Protein AF-A0A1F9HTV5-F1 (afdb_monomer)

Foldseek 3Di:
DPPVVVVVVVVVVVVVVVVVVVVVVVVVVVVVVVVVVVVVVVVVVVVVVVPPDPPPPPPDDPDELVRLLVVLVVCVVVVVNVSSLVSLVVSCVRPVLPLSSLCSQLVSCVVVVVLVSNLVSLVSSCVSDDVQALVNLVSLQSNLVSCLVVVHPLVSSLVSLVSSCNRHVLQNLSSLLSNLSSCVSVVVLVSSVVSLVVSCVNDDPQLVSNLSSLVSVLVSCVVVVVPVSNVVSVVVNVVSVD

Solvent-accessible surface area (backbone atoms only — not comparable to full-atom values): 12589 Å² total; per-residue (Å²): 126,70,76,61,58,56,56,53,48,56,52,49,54,52,51,54,53,53,50,53,52,53,52,49,52,53,50,53,52,53,51,52,52,51,51,52,51,49,53,51,50,53,52,51,50,53,60,65,60,71,65,68,72,83,71,76,75,76,77,66,78,86,67,50,35,70,51,25,36,52,50,14,53,52,26,49,74,70,64,40,52,72,59,14,52,51,26,22,51,50,12,39,75,71,32,81,58,46,34,67,29,28,41,51,50,13,52,51,26,45,76,70,68,37,46,70,57,15,46,53,24,22,50,52,22,56,71,53,47,70,93,76,44,43,84,48,21,59,46,32,37,53,42,19,47,45,21,57,77,66,73,38,62,55,74,56,20,47,56,28,18,55,47,14,35,72,39,26,68,92,57,27,24,63,30,25,34,53,42,15,53,50,25,48,76,70,69,39,52,68,60,11,49,54,27,32,54,52,10,58,72,61,41,65,99,43,58,66,60,52,46,55,44,42,52,54,51,35,55,50,24,58,75,71,62,40,64,66,63,31,49,55,39,52,54,50,50,58,59,60,74,109

Radius of gyration: 44.02 Å; Cα contacts (8 Å, |Δi|>4): 246; chains: 1; bounding box: 120×44×114 Å

pLDDT: mean 88.42, std 14.44, range [53.31, 98.75]

Secondary structure (DSSP, 8-state):
-HHHHHHHHHHHHHHHHHHHHHHHHHHHHHHHHHHHHHHHHHHHHHHHHTTS------------HHHHHHHHHHHHHHT-HHHHHHHHHHHHHH-TT-HHHHHHHHHHHHHTT-HHHHHHHHHHHHHTS-TT-GGGHHHHHHHHHHHHHTT--HHHHHHHHHHHHHH-GGGHHHHHHHHHHHHHHTT-HHHHHHHHHHHHHHS-S-HHHHHHHHHHHHHHHHHHT-HHHHHHHHHHHHHHT-

Nearest PDB structures (foldseek):
  6q6h-assembly1_J  TM=9.321E-01  e=9.243E-06  Homo sapiens
  2ho1-assembly1_A  TM=8.124E-01  e=2.058E-06  Pseudomonas aeruginosa PAO1
  8rot-assembly1_B  TM=7.539E-01  e=2.177E-03  Myxococcus xanthus
  8rw5-assembly1_B  TM=7.380E-01  e=2.612E-03  Myxococcus xanthus
  6w5q-assembly8_H  TM=8.725E-01  e=1.643E-01  Pseudomonas aeruginosa

Structure (mmCIF, N/CA/C/O backbone):
data_AF-A0A1F9HTV5-F1
#
_entry.id   AF-A0A1F9HTV5-F1
#
loop_
_atom_site.group_PDB
_atom_site.id
_atom_site.type_symbol
_atom_site.label_atom_id
_atom_site.label_alt_id
_atom_site.label_comp_id
_atom_site.label_asym_id
_atom_site.label_entity_id
_atom_site.label_seq_id
_atom_site.pdbx_PDB_ins_code
_atom_site.Cartn_x
_atom_site.Cartn_y
_atom_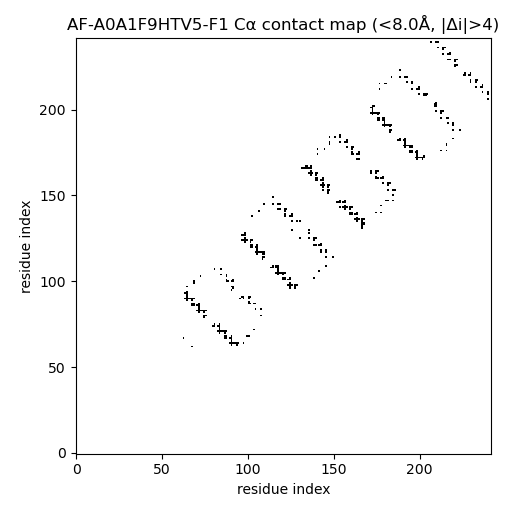site.Cartn_z
_atom_site.occupancy
_atom_site.B_iso_or_equiv
_atom_site.auth_seq_id
_atom_site.auth_comp_id
_atom_site.auth_asym_id
_atom_site.auth_atom_id
_atom_site.pdbx_PDB_model_num
ATOM 1 N N . MET A 1 1 ? -102.586 25.085 85.718 1.00 57.81 1 MET A N 1
ATOM 2 C CA . MET A 1 1 ? -101.122 24.919 85.544 1.00 57.81 1 MET A CA 1
ATOM 3 C C . MET A 1 1 ? -100.711 24.017 84.364 1.00 57.81 1 MET A C 1
ATOM 5 O O . MET A 1 1 ? -99.582 24.146 83.915 1.00 57.81 1 MET A O 1
ATOM 9 N N . ALA A 1 2 ? -101.599 23.206 83.766 1.00 58.12 2 ALA A N 1
ATOM 10 C CA . ALA A 1 2 ? -101.237 22.241 82.709 1.00 58.12 2 ALA A CA 1
ATOM 11 C C . ALA A 1 2 ? -100.793 22.831 81.341 1.00 58.12 2 ALA A C 1
ATOM 13 O O . ALA A 1 2 ? -99.889 22.301 80.705 1.00 58.12 2 ALA A O 1
ATOM 14 N N . ARG A 1 3 ? -101.348 23.969 80.885 1.00 56.50 3 ARG A N 1
ATOM 15 C CA . ARG A 1 3 ? -101.039 24.534 79.544 1.00 56.50 3 ARG A CA 1
ATOM 16 C C . ARG A 1 3 ? -99.612 25.083 79.366 1.00 56.50 3 ARG A C 1
ATOM 18 O O . ARG A 1 3 ? -99.154 25.197 78.231 1.00 56.50 3 ARG A O 1
ATOM 25 N N . LYS A 1 4 ? -98.912 25.459 80.447 1.00 58.59 4 LYS A N 1
ATOM 26 C CA . LYS A 1 4 ? -97.521 25.958 80.363 1.00 58.59 4 LYS A CA 1
ATOM 27 C C . LYS A 1 4 ? -96.510 24.814 80.203 1.00 58.59 4 LYS A C 1
ATOM 29 O O . LYS A 1 4 ? -95.568 24.974 79.438 1.00 58.59 4 LYS A O 1
ATOM 34 N N . SER A 1 5 ? -96.763 23.670 80.843 1.00 59.00 5 SER A N 1
ATOM 35 C CA . SER A 1 5 ? -95.915 22.468 80.775 1.00 59.00 5 SER A CA 1
ATOM 36 C C . SER A 1 5 ? -95.923 21.834 79.375 1.00 59.00 5 SER A C 1
ATOM 38 O O . SER A 1 5 ? -94.865 21.542 78.825 1.00 59.00 5 SER A O 1
ATOM 40 N N . GLN A 1 6 ? -97.085 21.775 78.720 1.00 60.88 6 GLN A N 1
ATOM 41 C CA . GLN A 1 6 ? -97.193 21.208 77.371 1.00 60.88 6 GLN A CA 1
ATOM 42 C C . GLN A 1 6 ? -96.503 22.075 76.294 1.00 60.88 6 GLN A C 1
ATOM 44 O O . GLN A 1 6 ? -95.929 21.559 75.340 1.00 60.88 6 GLN A O 1
ATOM 49 N N . LYS A 1 7 ? -96.490 23.411 76.452 1.00 62.31 7 LYS A N 1
ATOM 50 C CA . LYS A 1 7 ? -95.768 24.318 75.535 1.00 62.31 7 LYS A CA 1
ATOM 51 C C . LYS A 1 7 ? -94.247 24.258 75.701 1.00 62.31 7 LYS A C 1
ATOM 53 O O . LYS A 1 7 ? -93.541 24.413 74.705 1.00 62.31 7 LYS A O 1
ATOM 58 N N . SER A 1 8 ? -93.734 24.064 76.919 1.00 61.97 8 SER A N 1
ATOM 59 C CA . SER A 1 8 ? -92.288 23.896 77.137 1.00 61.97 8 SER A CA 1
ATOM 60 C C . SER A 1 8 ? -91.775 22.579 76.560 1.00 61.97 8 SER A C 1
ATOM 62 O O . SER A 1 8 ? -90.689 22.548 75.991 1.00 61.97 8 SER A O 1
ATOM 64 N N . GLU A 1 9 ? -92.583 21.525 76.633 1.00 64.75 9 GLU A N 1
ATOM 65 C CA . GLU A 1 9 ? -92.229 20.189 76.152 1.00 64.75 9 GLU A CA 1
ATOM 66 C C . GLU A 1 9 ? -92.192 20.122 74.617 1.00 64.75 9 GLU A C 1
ATOM 68 O O . GLU A 1 9 ? -91.203 19.680 74.038 1.00 64.75 9 GLU A O 1
ATOM 73 N N . VAL A 1 10 ? -93.183 20.714 73.937 1.00 64.56 10 VAL A N 1
ATOM 74 C CA . VAL A 1 10 ? -93.183 20.841 72.465 1.00 64.56 10 VAL A CA 1
ATOM 75 C C . VAL A 1 10 ? -92.004 21.690 71.965 1.00 64.56 10 VAL A C 1
ATOM 77 O O . VAL A 1 10 ? -91.416 21.401 70.922 1.00 64.56 10 VAL A O 1
ATOM 80 N N . ARG A 1 11 ? -91.616 22.737 72.708 1.00 62.28 11 ARG A N 1
ATOM 81 C CA . ARG A 1 11 ? -90.457 23.577 72.360 1.00 62.28 11 ARG A CA 1
ATOM 82 C C . ARG A 1 11 ? -89.132 22.836 72.566 1.00 62.28 11 ARG A C 1
ATOM 84 O O . ARG A 1 11 ? -88.225 22.998 71.756 1.00 62.28 11 ARG A O 1
ATOM 91 N N . SER A 1 12 ? -89.046 22.000 73.600 1.00 65.38 12 SER A N 1
ATOM 92 C CA . SER A 1 12 ? -87.894 21.134 73.859 1.00 65.38 12 SER A CA 1
ATOM 93 C C . SER A 1 12 ? -87.726 20.075 72.763 1.00 65.38 12 SER A C 1
ATOM 95 O O . SER A 1 12 ? -86.643 19.971 72.191 1.00 65.38 12 SER A O 1
ATOM 97 N N . GLN A 1 13 ? -88.804 19.391 72.367 1.00 66.38 13 GLN A N 1
ATOM 98 C CA . GLN A 1 13 ? -88.770 18.399 71.285 1.00 66.38 13 GLN A CA 1
ATOM 99 C C . GLN A 1 13 ? -88.406 19.016 69.926 1.00 66.38 13 GLN A C 1
ATOM 101 O O . GLN A 1 13 ? -87.654 18.426 69.151 1.00 66.38 13 GLN A O 1
ATOM 106 N N . LYS A 1 14 ? -88.882 20.237 69.634 1.00 67.38 14 LYS A N 1
ATOM 107 C CA . LYS A 1 14 ? -88.518 20.952 68.400 1.00 67.38 14 LYS A CA 1
ATOM 108 C C . LYS A 1 14 ? -87.037 21.349 68.374 1.00 67.38 14 LYS A C 1
ATOM 110 O O . LYS A 1 14 ? -86.405 21.208 67.330 1.00 67.38 14 LYS A O 1
ATOM 115 N N . ASN A 1 15 ? -86.483 21.788 69.506 1.00 64.69 15 ASN A N 1
ATOM 116 C CA . ASN A 1 15 ? -85.055 22.097 69.625 1.00 64.69 15 ASN A CA 1
ATOM 117 C C . ASN A 1 15 ? -84.190 20.832 69.487 1.00 64.69 15 ASN A C 1
ATOM 119 O O . ASN A 1 15 ? -83.223 20.851 68.731 1.00 64.69 15 ASN A O 1
ATOM 123 N N . GLN A 1 16 ? -84.588 19.717 70.110 1.00 67.69 16 GLN A N 1
ATOM 124 C CA . GLN A 1 16 ? -83.904 18.423 69.961 1.00 67.69 16 GLN A CA 1
ATOM 125 C C . GLN A 1 16 ? -83.918 17.924 68.506 1.00 67.69 16 GLN A C 1
ATOM 127 O O . GLN A 1 16 ? -82.905 17.446 68.000 1.00 67.69 16 GLN A O 1
ATOM 132 N N . GLY A 1 17 ? -85.037 18.090 67.790 1.00 70.12 17 GLY A N 1
ATOM 133 C CA . GLY A 1 17 ? -85.127 17.746 66.368 1.00 70.12 17 GLY A CA 1
ATOM 134 C C . GLY A 1 17 ? -84.256 18.628 65.462 1.00 70.12 17 GLY A C 1
ATOM 135 O O . GLY A 1 17 ? -83.701 18.146 64.474 1.00 70.12 17 GLY A O 1
ATOM 136 N N . GLN A 1 18 ? -84.100 19.914 65.795 1.00 68.06 18 GLN A N 1
ATOM 137 C CA . GLN A 1 18 ? -83.214 20.829 65.065 1.00 68.06 18 GLN A CA 1
ATOM 138 C C . GLN A 1 18 ? -81.731 20.523 65.317 1.00 68.06 18 GLN A C 1
ATOM 140 O O . GLN A 1 18 ? -80.943 20.549 64.371 1.00 68.06 18 GLN A O 1
ATOM 145 N N . GLU A 1 19 ? -81.358 20.169 66.548 1.00 70.12 19 GLU A N 1
ATOM 146 C CA . GLU A 1 19 ? -80.000 19.728 66.886 1.00 70.12 19 GLU A CA 1
ATOM 147 C C . GLU A 1 19 ? -79.635 18.414 66.192 1.00 70.12 19 GLU A C 1
ATOM 149 O O . GLU A 1 19 ? -78.576 18.334 65.572 1.00 70.12 19 GLU A O 1
ATOM 154 N N . ALA A 1 20 ? -80.530 17.420 66.195 1.00 66.56 20 ALA A N 1
ATOM 155 C CA . ALA A 1 20 ? -80.306 16.151 65.500 1.00 66.56 20 ALA A CA 1
ATOM 156 C C . ALA A 1 20 ? -80.110 16.347 63.985 1.00 66.56 20 ALA A C 1
ATOM 158 O O . ALA A 1 20 ? -79.209 15.761 63.384 1.00 66.56 20 ALA A O 1
ATOM 159 N N . ARG A 1 21 ? -80.902 17.233 63.363 1.00 68.12 21 ARG A N 1
ATOM 160 C CA . ARG A 1 21 ? -80.769 17.560 61.935 1.00 68.12 21 ARG A CA 1
ATOM 161 C C . ARG A 1 21 ? -79.460 18.294 61.625 1.00 68.12 21 ARG A C 1
ATOM 163 O O . ARG A 1 21 ? -78.852 18.032 60.592 1.00 68.12 21 ARG A O 1
ATOM 170 N N . SER A 1 22 ? -79.015 19.176 62.521 1.00 64.12 22 SER A N 1
ATOM 171 C CA . SER A 1 22 ? -77.725 19.872 62.416 1.00 64.12 22 SER A CA 1
ATOM 172 C C . SER A 1 22 ? -76.538 18.906 62.544 1.00 64.12 22 SER A C 1
ATOM 174 O O . SER A 1 22 ? -75.586 18.971 61.766 1.00 64.12 22 SER A O 1
ATOM 176 N N . GLN A 1 23 ? -76.615 17.944 63.469 1.00 68.62 23 GLN A N 1
ATOM 177 C CA . GLN A 1 23 ? -75.593 16.908 63.644 1.00 68.62 23 GLN A CA 1
ATOM 178 C C . GLN A 1 23 ? -75.482 15.980 62.426 1.00 68.62 23 GLN A C 1
ATOM 180 O O . GLN A 1 23 ? -74.370 15.628 62.030 1.00 68.62 23 GLN A O 1
ATOM 185 N N . GLU A 1 24 ? -76.607 15.628 61.803 1.00 68.06 24 GLU A N 1
ATOM 186 C CA . GLU A 1 24 ? -76.627 14.796 60.596 1.00 68.06 24 GLU A CA 1
ATOM 187 C C . GLU A 1 24 ? -76.046 15.530 59.376 1.00 68.06 24 GLU A C 1
ATOM 189 O O . GLU A 1 24 ? -75.207 14.977 58.667 1.00 68.06 24 GLU A O 1
ATOM 194 N N . LEU A 1 25 ? -76.389 16.810 59.182 1.00 61.44 25 LEU A N 1
ATOM 195 C CA . LEU A 1 25 ? -75.774 17.664 58.154 1.00 61.44 25 LEU A CA 1
ATOM 196 C C . LEU A 1 25 ? -74.252 17.769 58.343 1.00 61.44 25 LEU A C 1
ATOM 198 O O . LEU A 1 25 ? -73.496 17.583 57.390 1.00 61.44 25 LEU A O 1
ATOM 202 N N . ASN A 1 26 ? -73.783 17.982 59.576 1.00 63.47 26 ASN A N 1
ATOM 203 C CA . ASN A 1 26 ? -72.350 18.026 59.880 1.00 63.47 26 ASN A CA 1
ATOM 204 C C . ASN A 1 26 ? -71.649 16.681 59.630 1.00 63.47 26 ASN A C 1
ATOM 206 O O . ASN A 1 26 ? -70.512 16.664 59.153 1.00 63.47 26 ASN A O 1
ATOM 210 N N . ARG A 1 27 ? -72.317 15.548 59.895 1.00 62.62 27 ARG A N 1
ATOM 211 C CA . ARG A 1 27 ? -71.807 14.211 59.546 1.00 62.62 27 ARG A CA 1
ATOM 212 C C . ARG A 1 27 ? -71.688 14.024 58.038 1.00 62.62 27 ARG A C 1
ATOM 214 O O . ARG A 1 27 ? -70.645 13.569 57.577 1.00 62.62 27 ARG A O 1
ATOM 221 N N . GLN A 1 28 ? -72.706 14.410 57.274 1.00 61.38 28 GLN A N 1
ATOM 222 C CA . GLN A 1 28 ? -72.704 14.294 55.814 1.00 61.38 28 GLN A CA 1
ATOM 223 C C . GLN A 1 28 ? -71.620 15.176 55.174 1.00 61.38 28 GLN A C 1
ATOM 225 O O . GLN A 1 28 ? -70.877 14.703 54.312 1.00 61.38 28 GLN A O 1
ATOM 230 N N . HIS A 1 29 ? -71.436 16.407 55.664 1.00 62.88 29 HIS A N 1
ATOM 231 C CA . HIS A 1 29 ? -70.324 17.268 55.250 1.00 62.88 29 HIS A CA 1
ATOM 232 C C . HIS A 1 29 ? -68.955 16.672 55.614 1.00 62.88 29 HIS A C 1
ATOM 234 O O . HIS A 1 29 ? -68.043 16.699 54.791 1.00 62.88 29 HIS A O 1
ATOM 240 N N . ALA A 1 30 ? -68.794 16.083 56.802 1.00 62.84 30 ALA A N 1
ATOM 241 C CA . ALA A 1 30 ? -67.538 15.445 57.203 1.00 62.84 30 ALA A CA 1
ATOM 242 C C . ALA A 1 30 ? -67.186 14.214 56.343 1.00 62.84 30 ALA A C 1
ATOM 244 O O . ALA A 1 30 ? -66.010 13.988 56.049 1.00 62.84 30 ALA A O 1
ATOM 245 N N . VAL A 1 31 ? -68.187 13.437 55.915 1.00 65.69 31 VAL A N 1
ATOM 246 C CA . VAL A 1 31 ? -68.005 12.285 55.013 1.00 65.69 31 VAL A CA 1
ATOM 247 C C . VAL A 1 31 ? -67.611 12.748 53.607 1.00 65.69 31 VAL A C 1
ATOM 249 O O . VAL A 1 31 ? -66.620 12.252 53.070 1.00 65.69 31 VAL A O 1
ATOM 252 N N . GLY A 1 32 ? -68.299 13.752 53.049 1.00 68.44 32 GLY A N 1
ATOM 253 C CA . GLY A 1 32 ? -67.962 14.324 51.738 1.00 68.44 32 GLY A CA 1
ATOM 254 C C . GLY A 1 32 ? -66.550 14.922 51.690 1.00 68.44 32 GLY A C 1
ATOM 255 O O . GLY A 1 32 ? -65.794 14.661 50.755 1.00 68.44 32 GLY A O 1
ATOM 256 N N . SER A 1 33 ? -66.148 15.639 52.744 1.00 68.75 33 SER A N 1
ATOM 257 C CA . SER A 1 33 ? -64.800 16.212 52.875 1.00 68.75 33 SER A CA 1
ATOM 258 C C . SER A 1 33 ? -63.706 15.143 52.957 1.00 68.75 33 SER A C 1
ATOM 260 O O . SER A 1 33 ? -62.648 15.294 52.348 1.00 68.75 33 SER A O 1
ATOM 262 N N . ARG A 1 34 ? -63.951 14.030 53.666 1.00 70.81 34 ARG A N 1
ATOM 263 C CA . ARG A 1 34 ? -63.009 12.897 53.728 1.00 70.81 34 ARG A CA 1
ATOM 264 C C . ARG A 1 34 ? -62.862 12.200 52.382 1.00 70.81 34 ARG A C 1
ATOM 266 O O . ARG A 1 34 ? -61.752 11.820 52.027 1.00 70.81 34 ARG A O 1
ATOM 273 N N . GLN A 1 35 ? -63.954 12.058 51.635 1.00 69.50 35 GLN A N 1
ATOM 274 C CA . GLN A 1 35 ? -63.936 11.415 50.326 1.00 69.50 35 GLN A CA 1
ATOM 275 C C . GLN A 1 35 ? -63.177 12.259 49.294 1.00 69.50 35 GLN A C 1
ATOM 277 O O . GLN A 1 35 ? -62.348 11.715 48.571 1.00 69.50 35 GLN A O 1
ATOM 282 N N . LEU A 1 36 ? -63.358 13.585 49.315 1.00 71.88 36 LEU A N 1
ATOM 283 C CA . LEU A 1 36 ? -62.590 14.527 48.493 1.00 71.88 36 LEU A CA 1
ATOM 284 C C . LEU A 1 36 ? -61.087 14.485 48.808 1.00 71.88 36 LEU A C 1
ATOM 286 O O . LEU A 1 36 ? -60.269 14.412 47.890 1.00 71.88 36 LEU A O 1
ATOM 290 N N . LEU A 1 37 ? -60.718 14.459 50.093 1.00 75.12 37 LEU A N 1
ATOM 291 C CA . LEU A 1 37 ? -59.320 14.337 50.523 1.00 75.12 37 LEU A CA 1
ATOM 292 C C . LEU A 1 37 ? -58.699 12.999 50.103 1.00 75.12 37 LEU A C 1
ATOM 294 O O . LEU A 1 37 ? -57.559 12.984 49.645 1.00 75.12 37 LEU A O 1
ATOM 298 N N . LEU A 1 38 ? -59.448 11.894 50.193 1.00 74.69 38 LEU A N 1
ATOM 299 C CA . LEU A 1 38 ? -58.986 10.584 49.727 1.00 74.69 38 LEU A CA 1
ATOM 300 C C . LEU A 1 38 ? -58.750 10.584 48.214 1.00 74.69 38 LEU A C 1
ATOM 302 O O . LEU A 1 38 ? -57.708 10.128 47.756 1.00 74.69 38 LEU A O 1
ATOM 306 N N . THR A 1 39 ? -59.688 11.136 47.437 1.00 73.69 39 THR A N 1
ATOM 307 C CA . THR A 1 39 ? -59.544 11.213 45.977 1.00 73.69 39 THR A CA 1
ATOM 308 C C . THR A 1 39 ? -58.391 12.119 45.556 1.00 73.69 39 THR A C 1
ATOM 310 O O . THR A 1 39 ? -57.648 11.768 44.643 1.00 73.69 39 THR A O 1
ATOM 313 N N . ALA A 1 40 ? -58.180 13.240 46.255 1.00 76.25 40 ALA A N 1
ATOM 314 C CA . ALA A 1 40 ? -57.046 14.126 46.017 1.00 76.25 40 ALA A CA 1
ATOM 315 C C . ALA A 1 40 ? -55.714 13.441 46.363 1.00 76.25 40 ALA A C 1
ATOM 317 O O . ALA A 1 40 ? -54.750 13.572 45.615 1.00 76.25 40 ALA A O 1
ATOM 318 N N . TYR A 1 41 ? -55.674 12.663 47.449 1.00 76.44 41 TYR A N 1
ATOM 319 C CA . TYR A 1 41 ? -54.503 11.881 47.846 1.00 76.44 41 TYR A CA 1
ATOM 320 C C . TYR A 1 41 ? -54.187 10.753 46.852 1.00 76.44 41 TYR A C 1
ATOM 322 O O . TYR A 1 41 ? -53.028 10.568 46.489 1.00 76.44 41 TYR A O 1
ATOM 330 N N . CYS A 1 42 ? -55.203 10.052 46.336 1.00 70.88 42 CYS A N 1
ATOM 331 C CA . CYS A 1 42 ? -55.033 9.058 45.273 1.00 70.88 42 CYS A CA 1
ATOM 332 C C . CYS A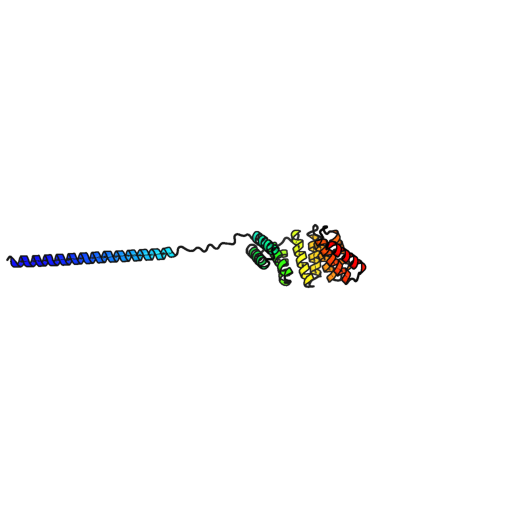 1 42 ? -54.514 9.687 43.970 1.00 70.88 42 CYS A C 1
ATOM 334 O O . CYS A 1 42 ? -53.598 9.140 43.362 1.00 70.88 42 CYS A O 1
ATOM 336 N N . LEU A 1 43 ? -55.037 10.852 43.567 1.00 68.56 43 LEU A N 1
ATOM 337 C CA . LEU A 1 43 ? -54.553 11.579 42.386 1.00 68.56 43 LEU A CA 1
ATOM 338 C C . LEU A 1 43 ? -53.102 12.059 42.564 1.00 68.56 43 LEU A C 1
ATOM 340 O O . LEU A 1 43 ? -52.282 11.887 41.661 1.00 68.56 43 LEU A O 1
ATOM 344 N N . LEU A 1 44 ? -52.753 12.577 43.745 1.00 68.75 44 LEU A N 1
ATOM 345 C CA . LEU A 1 44 ? -51.377 12.935 44.104 1.00 68.75 44 LEU A CA 1
ATOM 346 C C . LEU A 1 44 ? -50.439 11.723 44.053 1.00 68.75 44 LEU A C 1
ATOM 348 O O . LEU A 1 44 ? -49.365 11.817 43.467 1.00 68.75 44 LEU A O 1
ATOM 352 N N . LEU A 1 45 ? -50.848 10.570 44.586 1.00 65.50 45 LEU A N 1
ATOM 353 C CA . LEU A 1 45 ? -50.063 9.335 44.505 1.00 65.50 45 LEU A CA 1
ATOM 354 C C . LEU A 1 45 ? -49.819 8.902 43.053 1.00 65.50 45 LEU A C 1
ATOM 356 O O . LEU A 1 45 ? -48.689 8.555 42.718 1.00 65.50 45 LEU A O 1
ATOM 360 N N . THR A 1 46 ? -50.826 8.993 42.175 1.00 64.31 46 THR A N 1
ATOM 361 C CA . THR A 1 46 ? -50.656 8.652 40.750 1.00 64.31 46 THR A CA 1
ATOM 362 C C . THR A 1 46 ? -49.715 9.605 40.007 1.00 64.31 46 THR A C 1
ATOM 364 O O . THR A 1 46 ? -48.965 9.165 39.135 1.00 64.31 46 THR A O 1
ATOM 367 N N . LEU A 1 47 ? -49.689 10.888 40.394 1.00 61.12 47 LEU A N 1
ATOM 368 C CA . LEU A 1 47 ? -48.742 11.885 39.880 1.00 61.12 47 LEU A CA 1
ATOM 369 C C . LEU A 1 47 ? -47.301 11.592 40.323 1.00 61.12 47 LEU A C 1
ATOM 371 O O . LEU A 1 47 ? -46.376 11.783 39.539 1.00 61.12 47 LEU A O 1
ATOM 375 N N . PHE A 1 48 ? -47.102 11.080 41.541 1.00 59.41 48 PHE A N 1
ATOM 376 C CA . PHE A 1 48 ? -45.774 10.704 42.039 1.00 59.41 48 PHE A CA 1
ATOM 377 C C . PHE A 1 48 ? -45.263 9.368 41.473 1.00 59.41 48 PHE A C 1
ATOM 379 O O . PHE A 1 48 ? -44.057 9.212 41.292 1.00 59.41 48 PHE A O 1
ATOM 386 N N . THR A 1 49 ? -46.144 8.422 41.127 1.00 60.06 49 THR A N 1
ATOM 387 C CA . THR A 1 49 ? -45.745 7.149 40.491 1.00 60.06 49 THR A CA 1
ATOM 388 C C . THR A 1 49 ? -45.537 7.252 38.977 1.00 60.06 49 THR A C 1
ATOM 390 O O . THR A 1 49 ? -44.915 6.369 38.391 1.00 60.06 49 THR A O 1
ATOM 393 N N . GLY A 1 50 ? -46.018 8.322 38.333 1.00 54.91 50 GLY A N 1
ATOM 394 C CA . GLY A 1 50 ? -45.853 8.564 36.892 1.00 54.91 50 GLY A CA 1
ATOM 395 C C . GLY A 1 50 ? -44.427 8.930 36.455 1.00 54.91 50 GLY A C 1
ATOM 396 O O . GLY A 1 50 ? -44.143 8.953 35.262 1.00 54.91 50 GLY A O 1
ATOM 397 N N . CYS A 1 51 ? -43.522 9.177 37.407 1.00 58.19 51 CYS A N 1
ATOM 398 C CA . CYS A 1 51 ? -42.125 9.546 37.158 1.00 58.19 51 CYS A CA 1
ATOM 399 C C . CYS A 1 51 ? -41.131 8.427 37.513 1.00 58.19 51 CYS A C 1
ATOM 401 O O . CYS A 1 51 ? -39.952 8.706 37.739 1.00 58.19 51 CYS A O 1
ATOM 403 N N . ALA A 1 52 ? -41.573 7.164 37.581 1.00 55.03 52 ALA A N 1
ATOM 404 C CA . ALA A 1 52 ? -40.651 6.031 37.616 1.00 55.03 52 ALA A CA 1
ATOM 405 C C . ALA A 1 52 ? -39.847 6.036 36.307 1.00 55.03 52 ALA A C 1
ATOM 407 O O . ALA A 1 52 ? -40.389 5.832 35.222 1.00 55.03 52 ALA A O 1
ATOM 408 N N . GLY A 1 53 ? -38.573 6.407 36.430 1.00 58.53 53 GLY A N 1
ATOM 409 C CA . GLY A 1 53 ? -37.732 6.846 35.333 1.00 58.53 53 GLY A CA 1
ATOM 410 C C . GLY A 1 53 ? -37.713 5.869 34.169 1.00 58.53 53 GLY A C 1
ATOM 411 O O . GLY A 1 53 ? -37.339 4.706 34.316 1.00 58.53 53 GLY A O 1
ATOM 412 N N . HIS A 1 54 ? -38.018 6.391 32.983 1.00 55.88 54 HIS A N 1
ATOM 413 C CA . HIS A 1 54 ? -37.463 5.835 31.762 1.00 55.88 54 HIS A CA 1
ATOM 414 C C . HIS A 1 54 ? -35.953 6.046 31.860 1.00 55.88 54 HIS A C 1
ATOM 416 O O . HIS A 1 54 ? -35.419 7.081 31.466 1.00 55.88 54 HIS A O 1
ATOM 422 N N . GLN A 1 55 ? -35.263 5.093 32.479 1.00 53.31 55 GLN A N 1
ATOM 423 C CA . GLN A 1 55 ? -33.827 4.990 32.345 1.00 53.31 55 GLN A CA 1
ATOM 424 C C . GLN A 1 55 ? -33.610 4.680 30.868 1.00 53.31 55 GLN A C 1
ATOM 426 O O . GLN A 1 55 ? -33.872 3.570 30.410 1.00 53.31 55 GLN A O 1
ATOM 431 N N . ILE A 1 56 ? -33.222 5.697 30.097 1.00 59.62 56 ILE A N 1
ATOM 432 C CA . ILE A 1 56 ? -32.652 5.482 28.775 1.00 59.62 56 ILE A CA 1
ATOM 433 C C . ILE A 1 56 ? -31.441 4.596 29.041 1.00 59.62 56 ILE A C 1
ATOM 435 O O . ILE A 1 56 ? -30.427 5.056 29.569 1.00 59.62 56 ILE A O 1
ATOM 439 N N . ILE A 1 57 ? -31.576 3.302 28.760 1.00 57.53 57 ILE A N 1
ATOM 440 C CA . ILE A 1 57 ? -30.431 2.412 28.694 1.00 57.53 57 ILE A CA 1
ATOM 441 C C . ILE A 1 57 ? -29.639 2.955 27.513 1.00 57.53 57 ILE A C 1
ATOM 443 O O . ILE A 1 57 ? -30.011 2.752 26.359 1.00 57.53 57 ILE A O 1
ATOM 447 N N . ILE A 1 58 ? -28.587 3.723 27.800 1.00 62.69 58 ILE A N 1
ATOM 448 C CA . ILE A 1 58 ? -27.542 3.980 26.821 1.00 62.69 58 ILE A CA 1
ATOM 449 C C . ILE A 1 58 ? -26.974 2.597 26.539 1.00 62.69 58 ILE A C 1
ATOM 451 O O . ILE A 1 58 ? -26.187 2.071 27.329 1.00 62.69 58 ILE A O 1
ATOM 455 N N . VAL A 1 59 ? -27.455 1.968 25.467 1.00 63.53 59 VAL A N 1
ATOM 456 C CA . VAL A 1 59 ? -26.855 0.757 24.926 1.00 63.53 59 VAL A CA 1
ATOM 457 C C . VAL A 1 59 ? -25.478 1.202 24.464 1.00 63.53 59 VAL A C 1
ATOM 459 O O . VAL A 1 59 ? -25.323 1.756 23.379 1.00 63.53 59 VAL A O 1
ATOM 462 N N . LYS A 1 60 ? -24.490 1.082 25.358 1.00 72.88 60 LYS A N 1
ATOM 463 C CA . LYS A 1 60 ? -23.091 1.207 24.974 1.00 72.88 60 LYS A CA 1
ATOM 464 C C . LYS A 1 60 ? -22.875 0.186 23.873 1.00 72.88 60 LYS A C 1
ATOM 466 O O . LYS A 1 60 ? -23.319 -0.953 24.023 1.00 72.88 60 LYS A O 1
ATOM 471 N N . ASP A 1 61 ? -22.262 0.633 22.784 1.00 82.06 61 ASP A N 1
ATOM 472 C CA . ASP A 1 61 ? -21.909 -0.240 21.675 1.00 82.06 61 ASP A CA 1
ATOM 473 C C . ASP A 1 61 ? -21.202 -1.481 22.246 1.00 82.06 61 ASP A C 1
ATOM 475 O O . ASP A 1 61 ? -20.194 -1.324 22.943 1.00 82.06 61 ASP A O 1
ATOM 479 N N . PRO A 1 62 ? -21.781 -2.686 22.097 1.00 84.00 62 PRO A N 1
ATOM 480 C CA . PRO A 1 62 ? -21.217 -3.880 22.708 1.00 84.00 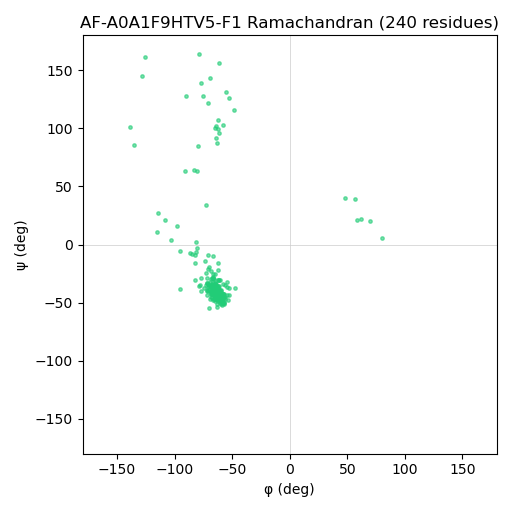62 PRO A CA 1
ATOM 481 C C . PRO A 1 62 ? -19.951 -4.348 21.986 1.00 84.00 62 PRO A C 1
ATOM 483 O O . PRO A 1 62 ? -19.246 -5.200 22.528 1.00 84.00 62 PRO A O 1
ATOM 486 N N . LEU A 1 63 ? -19.686 -3.833 20.780 1.00 91.19 63 LEU A N 1
ATOM 487 C CA . LEU A 1 63 ? -18.551 -4.238 19.971 1.00 91.19 63 LEU A CA 1
ATOM 488 C C . LEU A 1 63 ? -17.251 -3.609 20.477 1.00 91.19 63 LEU A C 1
ATOM 490 O O . LEU A 1 63 ? -17.172 -2.431 20.829 1.00 91.19 63 LEU A O 1
ATOM 494 N N . LYS A 1 64 ? -16.196 -4.419 20.480 1.00 95.69 64 LYS A N 1
ATOM 495 C CA . LYS A 1 64 ? -14.825 -3.961 20.722 1.00 95.69 64 LYS A CA 1
ATOM 496 C C . LYS A 1 64 ? -14.235 -3.324 19.468 1.00 95.69 64 LYS A C 1
ATOM 498 O O . LYS A 1 64 ? -14.709 -3.551 18.353 1.00 95.69 64 LYS A O 1
ATOM 503 N N . ALA A 1 65 ? -13.140 -2.583 19.635 1.00 96.06 65 ALA A N 1
ATOM 504 C CA . ALA A 1 65 ? -12.428 -1.957 18.523 1.00 96.06 65 ALA A CA 1
ATOM 505 C C . ALA A 1 65 ? -12.065 -2.965 17.418 1.00 96.06 65 ALA A C 1
ATOM 507 O O . ALA A 1 65 ? -12.285 -2.704 16.236 1.00 96.06 65 ALA A O 1
ATOM 508 N N . GLU A 1 66 ? -11.585 -4.157 17.783 1.00 96.62 66 GLU A N 1
ATOM 509 C CA . GLU A 1 66 ? -11.216 -5.193 16.815 1.00 96.62 66 GLU A CA 1
ATOM 510 C C . GLU A 1 66 ? -12.427 -5.767 16.069 1.00 96.62 66 GLU A C 1
ATOM 512 O O . GLU A 1 66 ? -12.298 -6.229 14.935 1.00 96.62 66 GLU A O 1
ATOM 517 N N . GLU A 1 67 ? -13.605 -5.763 16.691 1.00 97.56 67 GLU A N 1
ATOM 518 C CA . GLU A 1 67 ? -14.846 -6.243 16.078 1.00 97.56 67 GLU A CA 1
ATOM 519 C C . GLU A 1 67 ? -15.396 -5.214 15.090 1.00 97.56 67 GLU A C 1
ATOM 521 O O . GLU A 1 67 ? -15.771 -5.589 13.979 1.00 97.56 67 GLU A O 1
ATOM 526 N N . HIS A 1 68 ? -15.328 -3.924 15.429 1.00 98.19 68 HIS A N 1
ATOM 527 C CA . HIS A 1 68 ? -15.599 -2.838 14.486 1.00 98.19 68 HIS A CA 1
ATOM 528 C C . HIS A 1 68 ? -14.649 -2.864 13.281 1.00 98.19 68 HIS A C 1
ATOM 530 O O . HIS A 1 68 ? -15.101 -2.731 12.147 1.00 98.19 68 HIS A O 1
ATOM 536 N N . VAL A 1 69 ? -13.347 -3.111 13.485 1.00 98.38 69 VAL A N 1
ATOM 537 C CA . VAL A 1 69 ? -12.380 -3.277 12.380 1.00 98.38 69 VAL A CA 1
ATOM 538 C C . VAL A 1 69 ? -12.774 -4.438 11.468 1.00 98.38 69 VAL A C 1
ATOM 540 O O . VAL A 1 69 ? -12.777 -4.287 10.248 1.00 98.38 69 VAL A O 1
ATOM 543 N N . LYS A 1 70 ? -13.130 -5.598 12.033 1.00 98.38 70 LYS A N 1
ATOM 544 C CA . LYS A 1 70 ? -13.567 -6.754 11.235 1.00 98.38 70 LYS A CA 1
ATOM 545 C C . LYS A 1 70 ? -14.839 -6.450 10.451 1.00 98.38 70 LYS A C 1
ATOM 547 O O . LYS A 1 70 ? -14.936 -6.823 9.285 1.00 98.38 70 LYS A O 1
ATOM 552 N N . LEU A 1 71 ? -15.802 -5.770 11.070 1.00 98.12 71 LEU A N 1
ATOM 553 C CA . LEU A 1 71 ? -17.036 -5.373 10.402 1.00 98.12 71 LEU A CA 1
ATOM 554 C C . LEU A 1 71 ? -16.761 -4.382 9.261 1.00 98.12 71 LEU A C 1
ATOM 556 O O . LEU A 1 71 ? -17.293 -4.553 8.167 1.00 98.12 71 LEU A O 1
ATOM 560 N N . ALA A 1 72 ? -15.863 -3.418 9.470 1.00 98.38 72 ALA A N 1
ATOM 561 C CA . ALA A 1 72 ? -15.427 -2.494 8.429 1.00 98.38 72 ALA A CA 1
ATOM 562 C C . ALA A 1 72 ? -14.795 -3.219 7.229 1.00 98.38 72 ALA A C 1
ATOM 564 O O . ALA A 1 72 ? -15.131 -2.926 6.085 1.00 98.38 72 ALA A O 1
ATOM 565 N N . GLN A 1 73 ? -13.940 -4.215 7.479 1.00 98.25 73 GLN A N 1
ATOM 566 C CA . GLN A 1 73 ? -13.329 -5.037 6.428 1.00 98.25 73 GLN A CA 1
ATOM 567 C C . GLN A 1 73 ? -14.368 -5.843 5.634 1.00 98.25 73 GLN A C 1
ATOM 569 O O . GLN A 1 73 ? -14.227 -6.005 4.421 1.00 98.25 73 GLN A O 1
ATOM 574 N N . ILE A 1 74 ? -15.423 -6.331 6.296 1.00 98.31 74 ILE A N 1
ATOM 575 C CA . ILE A 1 74 ? -16.547 -7.006 5.630 1.00 98.31 74 ILE A CA 1
ATOM 576 C C . ILE A 1 74 ? -17.290 -6.021 4.720 1.00 98.31 74 ILE A C 1
ATOM 578 O O . ILE A 1 74 ? -17.525 -6.344 3.556 1.00 98.31 74 ILE A O 1
ATOM 582 N N . TYR A 1 75 ? -17.595 -4.816 5.208 1.00 98.44 75 TYR A N 1
ATOM 583 C CA . TYR A 1 75 ? -18.223 -3.775 4.391 1.00 98.44 75 TYR A CA 1
ATOM 584 C C . TYR A 1 75 ? -17.344 -3.357 3.202 1.00 98.44 75 TYR A C 1
ATOM 586 O O . TYR A 1 75 ? -17.853 -3.226 2.090 1.00 98.44 75 TYR A O 1
ATOM 594 N N . GLU A 1 76 ? -16.021 -3.233 3.373 1.00 97.12 76 GLU A N 1
ATOM 595 C CA . GLU A 1 76 ? -15.100 -2.989 2.249 1.00 97.12 76 GLU A CA 1
ATOM 596 C C . GLU A 1 76 ? -15.164 -4.102 1.199 1.00 97.12 76 GLU A C 1
ATOM 598 O O . GLU A 1 76 ? -15.213 -3.815 0.002 1.00 97.12 76 GLU A O 1
ATOM 603 N N . ALA A 1 77 ? -15.192 -5.368 1.627 1.00 96.62 77 ALA A N 1
ATOM 604 C CA . ALA A 1 77 ? -15.294 -6.509 0.719 1.00 96.62 77 ALA A CA 1
ATOM 605 C C . ALA A 1 77 ? -16.629 -6.540 -0.050 1.00 96.62 77 ALA A C 1
ATOM 607 O O . ALA A 1 77 ? -16.690 -7.080 -1.154 1.00 96.62 77 ALA A O 1
ATOM 608 N N . GLN A 1 78 ? -17.683 -5.941 0.509 1.00 97.50 78 GLN A N 1
ATOM 609 C CA . GLN A 1 78 ? -18.995 -5.773 -0.125 1.00 97.50 78 GLN A CA 1
ATOM 610 C C . GLN A 1 78 ? -19.093 -4.502 -0.988 1.00 97.50 78 GLN A C 1
ATOM 612 O O . GLN A 1 78 ? -20.082 -4.316 -1.694 1.00 97.50 78 GLN A O 1
ATOM 617 N N . GLY A 1 79 ? -18.075 -3.636 -0.963 1.00 96.00 79 GLY A N 1
ATOM 618 C CA . GLY A 1 79 ? -18.080 -2.339 -1.645 1.00 96.00 79 GLY A CA 1
ATOM 619 C C . GLY A 1 79 ? -18.841 -1.236 -0.898 1.00 96.00 79 GLY A C 1
ATOM 620 O O . GLY A 1 79 ? -18.954 -0.120 -1.406 1.00 96.00 79 GLY A O 1
ATOM 621 N N . GLU A 1 80 ? -19.315 -1.504 0.319 1.00 98.12 80 GLU A N 1
ATOM 622 C CA . GLU A 1 80 ? -20.056 -0.573 1.176 1.00 98.12 80 GLU A CA 1
ATOM 623 C C . GLU A 1 80 ? -19.097 0.387 1.905 1.00 98.12 80 GLU A C 1
ATOM 625 O O . GLU A 1 80 ? -18.955 0.398 3.129 1.00 98.12 80 GLU A O 1
ATOM 630 N N . THR A 1 81 ? -18.394 1.202 1.118 1.00 97.75 81 THR A N 1
ATOM 631 C CA . THR A 1 81 ? -17.256 2.023 1.565 1.00 97.75 81 THR A CA 1
ATOM 632 C C . THR A 1 81 ? -17.619 2.983 2.700 1.00 97.75 81 THR A C 1
ATOM 634 O O . THR A 1 81 ? -16.870 3.129 3.665 1.00 97.75 81 THR A O 1
ATOM 637 N N . GLU A 1 82 ? -18.775 3.639 2.626 1.00 98.06 82 GLU A N 1
ATOM 638 C CA . GLU A 1 82 ? -19.211 4.606 3.636 1.00 98.06 82 GLU A CA 1
ATOM 639 C C . GLU A 1 82 ? -19.511 3.937 4.982 1.00 98.06 82 GLU A C 1
ATOM 641 O O . GLU A 1 82 ? -19.212 4.518 6.028 1.00 98.06 82 GLU A O 1
ATOM 646 N N . LEU A 1 83 ? -20.047 2.713 4.968 1.00 98.25 83 LEU A N 1
ATOM 647 C CA . LEU A 1 83 ? -20.276 1.930 6.182 1.00 98.25 83 LEU A CA 1
ATOM 648 C C . LEU A 1 83 ? -18.951 1.447 6.773 1.00 98.25 83 LEU A C 1
ATOM 650 O O . LEU A 1 83 ? -18.746 1.574 7.980 1.00 98.25 83 LEU A O 1
ATOM 654 N N . ALA A 1 84 ? -18.002 1.022 5.936 1.00 98.50 84 ALA A N 1
ATOM 655 C CA . ALA A 1 84 ? -16.658 0.684 6.396 1.00 98.50 84 ALA A CA 1
ATOM 656 C C . ALA A 1 84 ? -15.969 1.857 7.114 1.00 98.50 84 ALA A C 1
ATOM 658 O O . ALA A 1 84 ? -15.424 1.684 8.204 1.00 98.50 84 ALA A O 1
ATOM 659 N N . ILE A 1 85 ? -16.044 3.073 6.556 1.00 98.62 85 ILE A N 1
ATOM 660 C CA . ILE A 1 85 ? -15.493 4.280 7.196 1.00 98.62 85 ILE A CA 1
ATOM 661 C C . ILE A 1 85 ? -16.134 4.515 8.570 1.00 98.62 85 ILE A C 1
ATOM 663 O O . ILE A 1 85 ? -15.429 4.861 9.520 1.00 98.62 85 ILE A O 1
ATOM 667 N N . GLN A 1 86 ? -17.458 4.363 8.687 1.00 98.31 86 GLN A N 1
ATOM 668 C CA . GLN A 1 86 ? -18.156 4.545 9.963 1.00 98.31 86 GLN A CA 1
ATOM 669 C C . GLN A 1 86 ? -17.663 3.548 11.011 1.00 98.31 86 GLN A C 1
ATOM 671 O O . GLN A 1 86 ? -17.358 3.950 12.132 1.00 98.31 86 GLN A O 1
ATOM 676 N N . GLU A 1 87 ? -17.529 2.277 10.642 1.00 98.50 87 GLU A N 1
ATOM 677 C CA . GLU A 1 87 ? -17.057 1.234 11.551 1.00 98.50 87 GLU A CA 1
ATOM 678 C C . GLU A 1 87 ? -15.583 1.419 11.939 1.00 98.50 87 GLU A C 1
ATOM 680 O O . GLU A 1 87 ? -15.254 1.335 13.119 1.00 98.50 87 GLU A O 1
ATOM 685 N N . TYR A 1 88 ? -14.697 1.809 11.016 1.00 98.62 88 TYR A N 1
ATOM 686 C CA . TYR A 1 88 ? -13.322 2.171 11.384 1.00 98.62 88 TYR A CA 1
ATOM 687 C C . TYR A 1 88 ? -13.262 3.369 12.341 1.00 98.62 88 TYR A C 1
ATOM 689 O O . TYR A 1 88 ? -12.469 3.370 13.282 1.00 98.62 88 TYR A O 1
ATOM 697 N N . LYS A 1 89 ? -14.116 4.382 12.152 1.00 98.38 89 LYS A N 1
ATOM 698 C CA . LYS A 1 89 ? -14.202 5.523 13.079 1.00 98.38 89 LYS A CA 1
ATOM 699 C C . LYS A 1 89 ? -14.734 5.111 14.451 1.00 98.38 89 LYS A C 1
ATOM 701 O O . LYS A 1 89 ? -14.233 5.613 15.453 1.00 98.38 89 LYS A O 1
ATOM 706 N N . LYS A 1 90 ? -15.703 4.191 14.519 1.00 97.88 90 LYS A N 1
ATOM 707 C CA . LYS A 1 90 ? -16.156 3.607 15.793 1.00 97.88 90 LYS A CA 1
ATOM 708 C C . LYS A 1 90 ? -15.041 2.821 16.473 1.00 97.88 90 LYS A C 1
ATOM 710 O O . LYS A 1 90 ? -14.847 2.999 17.671 1.00 97.88 90 LYS A O 1
ATOM 715 N N . ALA A 1 91 ? -14.265 2.037 15.719 1.00 98.12 91 ALA A N 1
ATOM 716 C CA . ALA A 1 91 ? -13.098 1.340 16.252 1.00 98.12 91 ALA A CA 1
ATOM 717 C C . ALA A 1 91 ? -12.113 2.318 16.906 1.00 98.12 91 ALA A C 1
ATOM 719 O O . ALA A 1 91 ? -11.716 2.101 18.045 1.00 98.12 91 ALA A O 1
ATOM 720 N N . LEU A 1 92 ? -11.804 3.432 16.231 1.00 97.81 92 LEU A N 1
ATOM 721 C CA . LEU A 1 92 ? -10.940 4.485 16.777 1.00 97.81 92 LEU A CA 1
ATOM 722 C C . LEU A 1 92 ? -11.549 5.221 17.978 1.00 97.81 92 LEU A C 1
ATOM 724 O O . LEU A 1 92 ? -10.812 5.702 18.828 1.00 97.81 92 LEU A O 1
ATOM 728 N N . GLY A 1 93 ? -12.878 5.296 18.075 1.00 96.69 93 GLY A N 1
ATOM 729 C CA . GLY A 1 93 ? -13.562 5.821 19.260 1.00 96.69 93 GLY A CA 1
ATOM 730 C C . GLY A 1 93 ? -13.476 4.902 20.486 1.00 96.69 93 GLY A C 1
ATOM 731 O O . GLY A 1 93 ? -13.665 5.375 21.604 1.00 96.69 93 GLY A O 1
ATOM 732 N N . GLN A 1 94 ? -13.202 3.608 20.288 1.00 94.94 94 GLN A N 1
ATOM 733 C CA . GLN A 1 94 ? -12.992 2.622 21.358 1.00 94.94 94 GLN A CA 1
ATOM 734 C C . GLN A 1 94 ? -11.501 2.431 21.685 1.00 94.94 94 GLN A C 1
ATOM 736 O O . GLN A 1 94 ? -11.142 2.268 22.849 1.00 94.94 94 GLN A O 1
ATOM 741 N N . ASP A 1 95 ? -10.645 2.451 20.661 1.00 96.44 95 ASP A N 1
ATOM 742 C CA . ASP A 1 95 ? -9.186 2.377 20.750 1.00 96.44 95 ASP A CA 1
ATOM 743 C C . ASP A 1 95 ? -8.546 3.354 19.753 1.00 96.44 95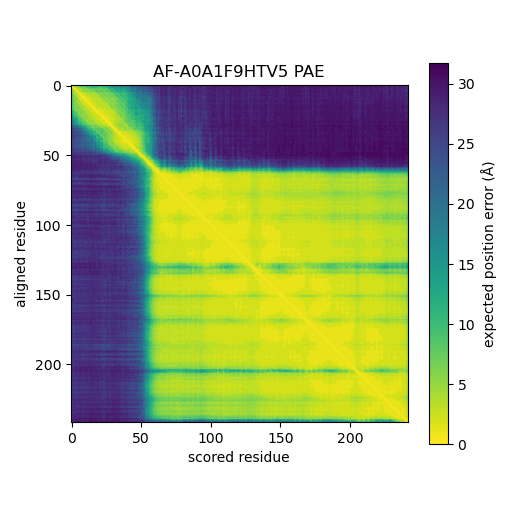 ASP A C 1
ATOM 745 O O . ASP A 1 95 ? -8.404 3.072 18.559 1.00 96.44 95 ASP A O 1
ATOM 749 N N . GLU A 1 96 ? -8.097 4.496 20.269 1.00 96.62 96 GLU A N 1
ATOM 750 C CA . GLU A 1 96 ? -7.468 5.566 19.487 1.00 96.62 96 GLU A CA 1
ATOM 751 C C . GLU A 1 96 ? -6.110 5.171 18.878 1.00 96.62 96 GLU A C 1
ATOM 753 O O . GLU A 1 96 ? -5.572 5.904 18.041 1.00 96.62 96 GLU A O 1
ATOM 758 N N . THR A 1 97 ? -5.555 4.020 19.274 1.00 95.94 97 THR A N 1
ATOM 759 C CA . THR A 1 97 ? -4.262 3.496 18.812 1.00 95.94 97 THR A CA 1
ATOM 760 C C . THR A 1 97 ? -4.399 2.375 17.782 1.00 95.94 97 THR A C 1
ATOM 762 O O . THR A 1 97 ? -3.391 1.837 17.321 1.00 95.94 97 THR A O 1
ATOM 765 N N . SER A 1 98 ? -5.625 2.046 17.358 1.00 96.94 98 SER A N 1
ATOM 766 C CA . SER A 1 98 ? -5.881 0.934 16.441 1.00 96.94 98 SER A CA 1
ATOM 767 C C . SER A 1 98 ? -5.218 1.134 15.070 1.00 96.94 98 SER A C 1
ATOM 769 O O . SER A 1 98 ? -5.737 1.801 14.169 1.00 96.94 98 SER A O 1
ATOM 771 N N . THR A 1 99 ? -4.063 0.496 14.879 1.00 96.81 99 THR A N 1
ATOM 772 C CA . THR A 1 99 ? -3.273 0.567 13.639 1.00 96.81 99 THR A CA 1
ATOM 773 C C . THR A 1 99 ? -4.035 0.010 12.441 1.00 96.81 99 THR A C 1
ATOM 775 O O . THR A 1 99 ? -3.946 0.561 11.346 1.00 96.81 99 THR A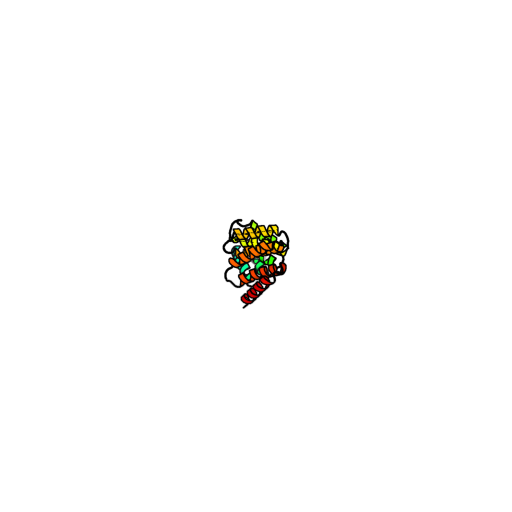 O 1
ATOM 778 N N . ALA A 1 100 ? -4.837 -1.039 12.648 1.00 96.50 100 ALA A N 1
ATOM 779 C CA . ALA A 1 100 ? -5.674 -1.635 11.614 1.00 96.50 100 ALA A CA 1
ATOM 780 C C . ALA A 1 100 ? -6.787 -0.683 11.148 1.00 96.50 100 ALA A C 1
ATOM 782 O O . ALA A 1 100 ? -7.051 -0.610 9.948 1.00 96.50 100 ALA A O 1
ATOM 783 N N . ALA A 1 101 ? -7.401 0.072 12.066 1.00 98.06 101 ALA A N 1
ATOM 784 C CA . ALA A 1 101 ? -8.423 1.053 11.711 1.00 98.06 101 ALA A CA 1
ATOM 785 C C . ALA A 1 101 ? -7.828 2.232 10.929 1.00 98.06 101 ALA A C 1
ATOM 787 O O . ALA A 1 101 ? -8.357 2.604 9.881 1.00 98.06 101 ALA A O 1
ATOM 788 N N . TYR A 1 102 ? -6.686 2.767 11.379 1.00 98.50 102 TYR A N 1
ATOM 789 C CA . TYR A 1 102 ? -5.956 3.784 10.620 1.00 98.50 102 TYR A CA 1
ATOM 790 C C . TYR A 1 102 ? -5.530 3.278 9.239 1.00 98.50 102 TYR A C 1
ATOM 792 O O . TYR A 1 102 ? -5.718 3.976 8.247 1.00 98.50 102 TYR A O 1
ATOM 800 N N . PHE A 1 103 ? -5.008 2.055 9.141 1.00 98.12 103 PHE A N 1
ATOM 801 C CA . PHE A 1 103 ? -4.609 1.479 7.859 1.00 98.12 103 PHE A CA 1
ATOM 802 C C . PHE A 1 103 ? -5.794 1.303 6.898 1.00 98.12 103 PHE A C 1
ATOM 804 O O . PHE A 1 103 ? -5.675 1.634 5.720 1.00 98.12 103 PHE A O 1
ATOM 811 N N . GLY A 1 104 ? -6.946 0.841 7.396 1.00 98.12 104 GLY A N 1
ATOM 812 C CA . GLY A 1 104 ? -8.181 0.730 6.617 1.00 98.12 104 GLY A CA 1
ATOM 813 C C . GLY A 1 104 ? -8.664 2.080 6.082 1.00 98.12 104 GLY A C 1
ATOM 814 O O . GLY A 1 104 ? -8.891 2.223 4.881 1.00 98.12 104 GLY A O 1
ATOM 815 N N . LEU A 1 105 ? -8.727 3.103 6.941 1.00 98.69 105 LEU A N 1
ATOM 816 C CA . LEU A 1 105 ? -9.072 4.469 6.527 1.00 98.69 105 LEU A CA 1
ATOM 817 C C . LEU A 1 105 ? -8.073 5.029 5.506 1.00 98.69 105 LEU A C 1
ATOM 819 O O . LEU A 1 105 ? -8.491 5.604 4.506 1.00 98.69 105 LEU A O 1
ATOM 823 N N . GLY A 1 106 ? -6.772 4.797 5.703 1.00 98.50 106 GLY A N 1
ATOM 824 C CA . GLY A 1 106 ? -5.732 5.195 4.755 1.00 98.50 106 GLY A CA 1
ATOM 825 C C . GLY A 1 106 ? -5.899 4.544 3.381 1.00 98.50 106 GLY A C 1
ATOM 826 O O . GLY A 1 106 ? -5.816 5.234 2.365 1.00 98.50 106 GLY A O 1
ATOM 827 N N . ASN A 1 107 ? -6.214 3.245 3.336 1.00 98.44 107 ASN A N 1
ATOM 828 C CA . ASN A 1 107 ? -6.482 2.525 2.088 1.00 98.44 107 ASN A CA 1
ATOM 829 C C . ASN A 1 107 ? -7.713 3.080 1.365 1.00 98.44 107 ASN A C 1
ATOM 831 O O . ASN A 1 107 ? -7.690 3.238 0.143 1.00 98.44 107 ASN A O 1
ATOM 835 N N . ILE A 1 108 ? -8.782 3.384 2.104 1.00 98.56 108 ILE A N 1
ATOM 836 C CA . ILE A 1 108 ? -9.998 3.970 1.534 1.00 98.56 108 ILE A CA 1
ATOM 837 C C . ILE A 1 108 ? -9.711 5.371 0.980 1.00 98.56 108 ILE A C 1
ATOM 839 O O . ILE A 1 108 ? -10.042 5.633 -0.176 1.00 98.56 108 ILE A O 1
ATOM 843 N N . SER A 1 109 ? -9.049 6.243 1.745 1.00 98.69 109 SER A N 1
ATOM 844 C CA . SER A 1 109 ? -8.673 7.586 1.282 1.00 98.69 109 SER A CA 1
ATOM 845 C C . SER A 1 109 ? -7.739 7.535 0.072 1.00 98.69 109 SER A C 1
ATOM 847 O O . SER A 1 109 ? -7.931 8.284 -0.884 1.00 98.69 109 SER A O 1
ATOM 849 N N . PHE A 1 110 ? -6.786 6.598 0.038 1.00 98.69 110 PHE A N 1
ATOM 850 C CA . PHE A 1 110 ? -5.916 6.400 -1.124 1.00 98.69 110 PHE A CA 1
ATOM 851 C C . PHE A 1 110 ? -6.719 6.023 -2.378 1.00 98.69 110 PHE A C 1
ATOM 853 O O . PHE A 1 110 ? -6.545 6.639 -3.426 1.00 98.69 110 PHE A O 1
ATOM 860 N N . LYS A 1 111 ? -7.656 5.069 -2.268 1.00 97.75 111 LYS A N 1
ATOM 861 C CA . LYS A 1 111 ? -8.550 4.678 -3.377 1.00 97.75 111 LYS A CA 1
ATOM 862 C C . LYS A 1 111 ? -9.436 5.834 -3.857 1.00 97.75 111 LYS A C 1
ATOM 864 O O . LYS A 1 111 ? -9.775 5.882 -5.035 1.00 97.75 111 LYS A O 1
ATOM 869 N N . LYS A 1 112 ? -9.803 6.759 -2.963 1.00 97.75 112 LYS A N 1
ATOM 870 C CA . LYS A 1 112 ? -10.550 7.988 -3.281 1.00 97.75 112 LYS A CA 1
ATOM 871 C C . LYS A 1 112 ? -9.662 9.124 -3.822 1.00 97.75 112 LYS A C 1
ATOM 873 O O . LYS A 1 112 ? -10.180 10.201 -4.097 1.00 97.75 112 LYS A O 1
ATOM 878 N N . ALA A 1 113 ? -8.355 8.894 -3.994 1.00 98.19 113 ALA A N 1
ATOM 879 C CA . ALA A 1 113 ? -7.348 9.903 -4.345 1.00 98.19 113 ALA A CA 1
ATOM 880 C C . ALA A 1 113 ? -7.248 11.076 -3.340 1.00 98.19 113 ALA A C 1
ATOM 882 O O . ALA A 1 113 ? -6.717 12.145 -3.643 1.00 98.19 113 ALA A O 1
ATOM 883 N N . GLU A 1 114 ? -7.711 10.869 -2.106 1.00 98.56 114 GLU A N 1
ATOM 884 C CA . GLU A 1 114 ? -7.611 11.802 -0.980 1.00 98.56 114 GLU A CA 1
ATOM 885 C C . GLU A 1 114 ? -6.227 11.656 -0.322 1.00 98.56 114 GLU A C 1
ATOM 887 O O . GLU A 1 114 ? -6.079 11.214 0.818 1.00 98.56 114 GLU A O 1
ATOM 892 N N . PHE A 1 115 ? -5.169 11.976 -1.073 1.00 98.56 115 PHE A N 1
ATOM 893 C CA . PHE A 1 115 ? -3.792 11.639 -0.693 1.00 98.56 115 PHE A CA 1
ATOM 894 C C . PHE A 1 115 ? -3.320 12.282 0.617 1.00 98.56 115 PHE A C 1
ATOM 896 O O . PHE A 1 115 ? -2.518 11.684 1.330 1.00 98.56 115 PHE A O 1
ATOM 903 N N . THR A 1 116 ? -3.824 13.469 0.965 1.00 98.44 116 THR A N 1
ATOM 904 C CA . THR A 1 116 ? -3.509 14.123 2.246 1.00 98.44 116 THR A CA 1
ATOM 905 C C . THR A 1 116 ? -4.045 13.325 3.435 1.00 98.44 116 THR A C 1
ATOM 907 O O . THR A 1 116 ? -3.317 13.115 4.406 1.00 98.44 116 THR A O 1
ATOM 910 N N . ASP A 1 117 ? -5.279 12.826 3.341 1.00 98.44 117 ASP A N 1
ATOM 911 C CA . ASP A 1 117 ? -5.884 12.022 4.403 1.00 98.44 117 ASP A CA 1
ATOM 912 C C . ASP A 1 117 ? -5.246 10.633 4.468 1.00 98.44 117 ASP A C 1
ATOM 914 O O . ASP A 1 117 ? -4.928 10.144 5.554 1.00 98.44 117 ASP A O 1
ATOM 918 N N . ALA A 1 118 ? -4.953 10.033 3.310 1.00 98.75 118 ALA A N 1
ATOM 919 C CA . ALA A 1 118 ? -4.217 8.774 3.235 1.00 98.75 118 ALA A CA 1
ATOM 920 C C . ALA A 1 118 ? -2.839 8.877 3.913 1.00 98.75 118 ALA A C 1
ATOM 922 O O . ALA A 1 118 ? -2.487 8.022 4.728 1.00 98.75 118 ALA A O 1
ATOM 923 N N . GLU A 1 119 ? -2.078 9.944 3.633 1.00 98.62 119 GLU A N 1
ATOM 924 C CA . GLU A 1 119 ? -0.784 10.203 4.273 1.00 98.62 119 GLU A CA 1
ATOM 925 C C . GLU A 1 119 ? -0.919 10.276 5.798 1.00 98.62 119 GLU A C 1
ATOM 927 O O . GLU A 1 119 ? -0.175 9.611 6.524 1.00 98.62 119 GLU A O 1
ATOM 932 N N . MET A 1 120 ? -1.875 11.074 6.284 1.00 98.56 120 MET A N 1
ATOM 933 C CA . MET A 1 120 ? -2.146 11.234 7.711 1.00 98.56 120 MET A CA 1
ATOM 934 C C . MET A 1 120 ? -2.462 9.884 8.365 1.00 98.56 120 MET A C 1
ATOM 936 O O . MET A 1 120 ? -1.870 9.546 9.392 1.00 98.56 120 MET A O 1
ATOM 940 N N . TYR A 1 121 ? -3.373 9.105 7.782 1.00 98.62 121 TYR A N 1
ATOM 941 C CA . TYR A 1 121 ? -3.802 7.833 8.354 1.00 98.62 121 TYR A CA 1
ATOM 942 C C . TYR A 1 121 ? -2.690 6.779 8.351 1.00 98.62 121 TYR A C 1
ATOM 944 O O . TYR A 1 121 ? -2.478 6.124 9.372 1.00 98.62 121 TYR A O 1
ATOM 952 N N . TYR A 1 122 ? -1.907 6.651 7.276 1.00 98.44 122 TYR A N 1
ATOM 953 C CA . TYR A 1 122 ? -0.762 5.735 7.284 1.00 98.44 122 TYR A CA 1
ATOM 954 C C . TYR A 1 122 ? 0.315 6.156 8.284 1.00 98.44 122 TYR A C 1
ATOM 956 O O . TYR A 1 122 ? 0.863 5.301 8.979 1.00 98.44 122 TYR A O 1
ATOM 964 N N . LYS A 1 123 ? 0.586 7.461 8.427 1.00 97.88 123 LYS A N 1
ATOM 965 C CA . LYS A 1 123 ? 1.490 7.961 9.473 1.00 97.88 123 LYS A CA 1
ATOM 966 C C . LYS A 1 123 ? 0.983 7.614 10.867 1.00 97.88 123 LYS A C 1
ATOM 968 O O . LYS A 1 123 ? 1.762 7.115 11.670 1.00 97.88 123 LYS A O 1
ATOM 973 N N . LYS A 1 124 ? -0.317 7.769 11.136 1.00 98.00 124 LYS A N 1
ATOM 974 C CA . LYS A 1 124 ? -0.924 7.350 12.409 1.00 98.00 124 LYS A CA 1
ATOM 975 C C . LYS A 1 124 ? -0.799 5.846 12.652 1.00 98.00 124 LYS A C 1
ATOM 977 O O . LYS A 1 124 ? -0.480 5.448 13.770 1.00 98.00 124 LYS A O 1
ATOM 982 N N . ALA A 1 125 ? -0.977 5.011 11.630 1.00 9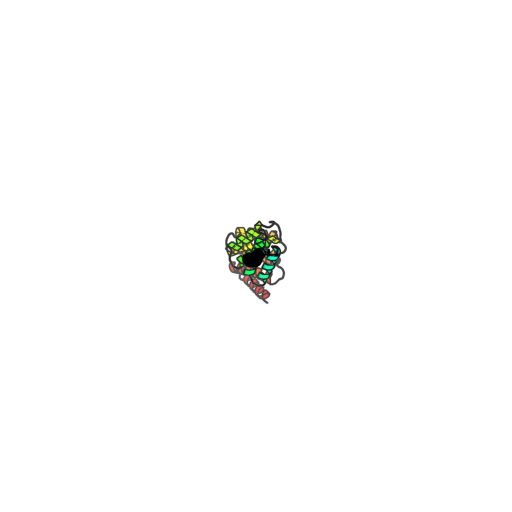7.12 125 ALA A N 1
ATOM 983 C CA . ALA A 1 125 ? -0.742 3.572 11.752 1.00 97.12 125 ALA A CA 1
ATOM 984 C C . ALA A 1 125 ? 0.730 3.252 12.091 1.00 97.12 125 ALA A C 1
ATOM 986 O O . ALA A 1 125 ? 0.994 2.381 12.917 1.00 97.12 125 ALA A O 1
ATOM 987 N N . ILE A 1 126 ? 1.685 3.981 11.502 1.00 96.31 126 ILE A N 1
ATOM 988 C CA . ILE A 1 126 ? 3.127 3.841 11.771 1.00 96.31 126 ILE A CA 1
ATOM 989 C C . ILE A 1 126 ? 3.509 4.353 13.173 1.00 96.31 126 ILE A C 1
ATOM 991 O O . ILE A 1 126 ? 4.350 3.749 13.832 1.00 96.31 126 ILE A O 1
ATOM 995 N N . GLU A 1 127 ? 2.913 5.451 13.639 1.00 96.06 127 GLU A N 1
ATOM 996 C CA . GLU A 1 127 ? 3.160 6.025 14.973 1.00 96.06 127 GLU A CA 1
ATOM 997 C C . GLU A 1 127 ? 2.699 5.094 16.104 1.00 96.06 127 GLU A C 1
ATOM 999 O O . GLU A 1 127 ? 3.321 5.059 17.162 1.00 96.06 127 GLU A O 1
ATOM 1004 N N . ASN A 1 128 ? 1.626 4.330 15.876 1.00 93.69 128 ASN A N 1
ATOM 1005 C CA . ASN A 1 128 ? 1.000 3.467 16.882 1.00 93.69 128 ASN A CA 1
ATOM 1006 C C . ASN A 1 128 ? 1.439 1.994 16.796 1.00 93.69 128 ASN A C 1
ATOM 1008 O O . ASN A 1 128 ? 0.785 1.118 17.358 1.00 93.69 128 ASN A O 1
ATOM 1012 N N . THR A 1 129 ? 2.529 1.688 16.090 1.00 90.81 129 THR A N 1
ATOM 1013 C CA . THR A 1 129 ? 3.014 0.309 15.929 1.00 90.81 129 THR A CA 1
ATOM 1014 C C . THR A 1 129 ? 4.476 0.148 16.340 1.00 90.81 129 THR A C 1
ATOM 1016 O O . THR A 1 129 ? 5.239 1.110 16.411 1.00 90.81 129 THR A O 1
ATOM 1019 N N . SER A 1 130 ? 4.899 -1.092 16.600 1.00 89.88 130 SER A N 1
ATOM 1020 C CA . SER A 1 130 ? 6.314 -1.404 16.822 1.00 89.88 130 SER A CA 1
ATOM 1021 C C . SER A 1 130 ? 7.092 -1.291 15.504 1.00 89.88 130 SER A C 1
ATOM 1023 O O . SER A 1 130 ? 6.780 -2.010 14.559 1.00 89.88 130 SER A O 1
ATOM 1025 N N . PRO A 1 131 ? 8.128 -0.442 15.403 1.00 82.88 131 PRO A N 1
ATOM 1026 C CA . PRO A 1 131 ? 8.728 -0.054 14.122 1.00 82.88 131 PRO A CA 1
ATOM 1027 C C . PRO A 1 131 ? 9.364 -1.198 13.318 1.00 82.88 131 PRO A C 1
ATOM 1029 O O . PRO A 1 131 ? 9.602 -1.001 12.124 1.00 82.88 131 PRO A O 1
ATOM 1032 N N . ASP A 1 132 ? 9.615 -2.348 13.952 1.00 89.44 132 ASP A N 1
ATOM 1033 C CA . ASP A 1 132 ? 10.299 -3.506 13.368 1.00 89.44 132 ASP A CA 1
ATOM 1034 C C . ASP A 1 132 ? 9.413 -4.766 13.247 1.00 89.44 132 ASP A C 1
ATOM 1036 O O . ASP A 1 132 ? 9.912 -5.847 12.943 1.00 89.44 132 ASP A O 1
ATOM 1040 N N . ASP A 1 133 ? 8.094 -4.655 13.455 1.00 89.31 133 ASP A N 1
ATOM 1041 C CA . ASP A 1 133 ? 7.172 -5.771 13.195 1.00 89.31 133 ASP A CA 1
ATOM 1042 C C . ASP A 1 133 ? 6.949 -5.946 11.680 1.00 89.31 133 ASP A C 1
ATOM 1044 O O . ASP A 1 133 ? 6.565 -5.010 10.969 1.00 89.31 133 ASP A O 1
ATOM 1048 N N . GLN A 1 134 ? 7.149 -7.177 11.197 1.00 89.88 134 GLN A N 1
ATOM 1049 C CA . GLN A 1 134 ? 6.902 -7.615 9.821 1.00 89.88 134 GLN A CA 1
ATOM 1050 C C . GLN A 1 134 ? 5.531 -7.168 9.289 1.00 89.88 134 GLN A C 1
ATOM 1052 O O . GLN A 1 134 ? 5.402 -6.787 8.123 1.00 89.88 134 GLN A O 1
ATOM 1057 N N . LYS A 1 135 ? 4.492 -7.175 10.132 1.00 86.81 135 LYS A N 1
ATOM 1058 C CA . LYS A 1 135 ? 3.118 -6.815 9.742 1.00 86.81 135 LYS A CA 1
ATOM 1059 C C . LYS A 1 135 ? 2.994 -5.366 9.263 1.00 86.81 135 LYS A C 1
ATOM 1061 O O . LYS A 1 135 ? 2.082 -5.061 8.496 1.00 86.81 135 LYS A O 1
ATOM 1066 N N . ASN A 1 136 ? 3.932 -4.500 9.644 1.00 89.94 136 ASN A N 1
ATOM 1067 C CA . ASN A 1 136 ? 3.917 -3.079 9.307 1.00 89.94 136 ASN A CA 1
ATOM 1068 C C . ASN A 1 136 ? 4.533 -2.761 7.945 1.00 89.94 136 ASN A C 1
ATOM 1070 O O . ASN A 1 136 ? 4.433 -1.620 7.496 1.00 89.94 136 ASN A O 1
ATOM 1074 N N . ALA A 1 137 ? 5.156 -3.732 7.267 1.00 96.38 137 ALA A N 1
ATOM 1075 C CA . ALA A 1 137 ? 5.764 -3.515 5.953 1.00 96.38 137 ALA A CA 1
ATOM 1076 C C . ALA A 1 137 ? 4.778 -2.872 4.957 1.00 96.38 137 ALA A C 1
ATOM 1078 O O . ALA A 1 137 ? 5.141 -1.962 4.212 1.00 96.38 137 ALA A O 1
ATOM 1079 N N . MET A 1 138 ? 3.496 -3.258 5.012 1.00 96.38 138 MET A N 1
ATOM 1080 C CA . MET A 1 138 ? 2.448 -2.654 4.182 1.00 96.38 138 MET A CA 1
ATOM 1081 C C . MET A 1 138 ? 2.150 -1.189 4.524 1.00 96.38 138 MET A C 1
ATOM 1083 O O . MET A 1 138 ? 1.782 -0.438 3.629 1.00 96.38 138 MET A O 1
ATOM 1087 N N . PHE A 1 139 ? 2.329 -0.747 5.771 1.00 96.69 139 PHE A N 1
ATOM 1088 C CA . PHE A 1 139 ? 2.092 0.653 6.146 1.00 96.69 139 PHE A CA 1
ATOM 1089 C C . PHE A 1 139 ? 3.127 1.562 5.483 1.00 96.69 139 PHE A C 1
ATOM 1091 O O . PHE A 1 139 ? 2.776 2.574 4.879 1.00 96.69 139 PHE A O 1
ATOM 1098 N N . TYR A 1 140 ? 4.400 1.157 5.537 1.00 98.06 140 TYR A N 1
ATOM 1099 C CA . TYR A 1 140 ? 5.495 1.875 4.887 1.00 98.06 140 TYR A CA 1
ATOM 1100 C C . TYR A 1 140 ? 5.341 1.879 3.362 1.00 98.06 140 TYR A C 1
ATOM 1102 O O . TYR A 1 140 ? 5.474 2.930 2.741 1.00 98.06 140 TYR A O 1
ATOM 1110 N N . ASN A 1 141 ? 4.992 0.734 2.770 1.00 98.31 141 ASN A N 1
ATOM 1111 C CA . ASN A 1 141 ? 4.747 0.622 1.333 1.00 98.31 141 ASN A CA 1
ATOM 1112 C C . ASN A 1 141 ? 3.563 1.481 0.860 1.00 98.31 141 ASN A C 1
ATOM 1114 O O . ASN A 1 141 ? 3.640 2.155 -0.161 1.00 98.31 141 ASN A O 1
ATOM 1118 N N . ASN A 1 142 ? 2.449 1.487 1.588 1.00 98.38 142 ASN A N 1
ATOM 1119 C CA . ASN A 1 142 ? 1.288 2.260 1.156 1.00 98.38 142 ASN A CA 1
ATOM 1120 C C . ASN A 1 142 ? 1.523 3.767 1.327 1.00 98.38 142 ASN A C 1
ATOM 1122 O O . ASN A 1 142 ? 1.094 4.551 0.483 1.00 98.38 142 ASN A O 1
ATOM 1126 N N . LEU A 1 143 ? 2.287 4.180 2.345 1.00 98.50 143 LEU A N 1
ATOM 1127 C CA . LEU A 1 143 ? 2.750 5.563 2.458 1.00 98.50 143 LEU A CA 1
ATOM 1128 C C . LEU A 1 143 ? 3.710 5.943 1.318 1.00 98.50 143 LEU A C 1
ATOM 1130 O O . LEU A 1 143 ? 3.607 7.048 0.790 1.00 98.50 143 LEU A O 1
ATOM 1134 N N . SER A 1 144 ? 4.603 5.044 0.883 1.00 98.50 144 SER A N 1
ATOM 1135 C CA . SER A 1 144 ? 5.446 5.321 -0.288 1.00 98.50 144 SER A CA 1
ATOM 1136 C C . SER A 1 144 ? 4.612 5.487 -1.558 1.00 98.50 144 SER A C 1
ATOM 1138 O O . SER A 1 144 ? 4.900 6.378 -2.349 1.00 98.50 144 SER A O 1
ATOM 1140 N N . TRP A 1 145 ? 3.534 4.714 -1.725 1.00 98.62 145 TRP A N 1
ATOM 1141 C CA . TRP A 1 145 ? 2.595 4.894 -2.838 1.00 98.62 145 TRP A CA 1
ATOM 1142 C C . TRP A 1 145 ? 1.900 6.258 -2.827 1.00 98.62 145 TRP A C 1
ATOM 1144 O O . TRP A 1 145 ? 1.764 6.866 -3.883 1.00 98.62 145 TRP A O 1
ATOM 1154 N N . VAL A 1 146 ? 1.550 6.810 -1.660 1.00 98.69 146 VAL A N 1
ATOM 1155 C CA . VAL A 1 146 ? 1.044 8.198 -1.572 1.00 98.69 146 VAL A CA 1
ATOM 1156 C C . VAL A 1 146 ? 2.051 9.195 -2.160 1.00 98.69 146 VAL A C 1
ATOM 1158 O O . VAL A 1 146 ? 1.684 10.117 -2.892 1.00 98.69 146 VAL A O 1
ATOM 1161 N N . TYR A 1 147 ? 3.336 9.013 -1.869 1.00 98.69 147 TYR A N 1
ATOM 1162 C CA . TYR A 1 147 ? 4.407 9.874 -2.375 1.00 98.69 147 TYR A CA 1
ATOM 1163 C C . TYR A 1 147 ? 4.684 9.672 -3.874 1.00 98.69 147 TYR A C 1
ATOM 1165 O O . TYR A 1 147 ? 4.970 10.645 -4.574 1.00 98.69 147 TYR A O 1
ATOM 1173 N N . ILE A 1 148 ? 4.527 8.445 -4.382 1.00 98.44 148 ILE A N 1
ATOM 1174 C CA . ILE A 1 148 ? 4.581 8.137 -5.820 1.00 98.44 148 ILE A CA 1
ATOM 1175 C C . ILE A 1 148 ? 3.442 8.850 -6.561 1.00 98.44 148 ILE A C 1
ATOM 1177 O O . ILE A 1 148 ? 3.712 9.610 -7.488 1.00 98.44 148 ILE A O 1
ATOM 1181 N N . GLU A 1 149 ? 2.191 8.667 -6.126 1.00 98.00 149 GLU A N 1
ATOM 1182 C CA . GLU A 1 149 ? 1.003 9.231 -6.792 1.00 98.00 149 GLU A CA 1
ATOM 1183 C C . GLU A 1 149 ? 0.991 10.761 -6.782 1.00 98.00 149 GLU A C 1
ATOM 1185 O O . GLU A 1 149 ? 0.604 11.416 -7.748 1.00 98.00 149 GLU A O 1
ATOM 1190 N N . THR A 1 150 ? 1.467 11.361 -5.692 1.00 97.62 150 THR A N 1
ATOM 1191 C CA . THR A 1 150 ? 1.584 12.821 -5.600 1.00 97.62 150 THR A CA 1
ATOM 1192 C C . THR A 1 150 ? 2.835 13.371 -6.283 1.00 97.62 150 THR A C 1
ATOM 1194 O O . THR A 1 150 ? 2.986 14.593 -6.360 1.00 97.62 150 THR A O 1
ATOM 1197 N N . ASN A 1 151 ? 3.725 12.494 -6.763 1.00 96.62 151 ASN A N 1
ATOM 1198 C CA . ASN A 1 151 ? 5.049 12.804 -7.298 1.00 96.62 151 ASN A CA 1
ATOM 1199 C C . ASN A 1 151 ? 5.856 13.747 -6.383 1.00 96.62 151 ASN A C 1
ATOM 1201 O O . ASN A 1 151 ? 6.505 14.698 -6.827 1.00 96.62 151 ASN A O 1
ATOM 1205 N N . LYS A 1 152 ? 5.768 13.523 -5.068 1.00 95.06 152 LYS A N 1
ATOM 1206 C CA . LYS A 1 152 ? 6.405 14.342 -4.028 1.00 95.06 152 LYS A CA 1
ATOM 1207 C C . LYS A 1 152 ? 7.189 13.440 -3.095 1.00 95.06 152 LYS A C 1
ATOM 1209 O O . LYS A 1 152 ? 6.745 12.352 -2.772 1.00 95.06 152 LYS A O 1
ATOM 1214 N N . ARG A 1 153 ? 8.332 13.925 -2.597 1.00 97.69 153 ARG A N 1
ATOM 1215 C CA . ARG A 1 153 ? 9.143 13.223 -1.579 1.00 97.69 153 ARG A CA 1
ATOM 1216 C C . ARG A 1 153 ? 9.566 11.812 -2.021 1.00 97.69 153 ARG A C 1
ATOM 1218 O O . ARG A 1 153 ? 9.630 10.901 -1.205 1.00 97.69 153 ARG A O 1
ATOM 1225 N N . LEU A 1 154 ? 9.917 11.640 -3.299 1.00 97.94 154 LEU A N 1
ATOM 1226 C CA . LEU A 1 154 ? 10.326 10.343 -3.862 1.00 97.94 154 LEU A CA 1
ATOM 1227 C C . LEU A 1 154 ? 11.515 9.701 -3.120 1.00 97.94 154 LEU A C 1
ATOM 1229 O O . LEU A 1 154 ? 11.522 8.493 -2.928 1.00 97.94 154 LEU A O 1
ATOM 1233 N N . ALA A 1 155 ? 12.466 10.497 -2.619 1.00 97.56 155 ALA A N 1
ATOM 1234 C CA . ALA A 1 155 ? 13.560 9.987 -1.782 1.00 97.56 155 ALA A CA 1
ATOM 1235 C C . ALA A 1 155 ? 13.065 9.401 -0.443 1.00 97.56 155 ALA A C 1
ATOM 1237 O O . ALA A 1 155 ? 13.612 8.429 0.071 1.00 97.56 155 ALA A O 1
ATOM 1238 N N . GLU A 1 156 ? 12.000 9.967 0.131 1.00 98.31 156 GLU A N 1
ATOM 1239 C CA . GLU A 1 156 ? 11.363 9.398 1.320 1.00 98.31 156 GLU A CA 1
ATOM 1240 C C . GLU A 1 156 ? 10.547 8.152 0.965 1.00 98.31 156 GLU A C 1
ATOM 1242 O O . GLU A 1 156 ? 10.565 7.180 1.716 1.00 98.31 156 GLU A O 1
ATOM 1247 N N . ALA A 1 157 ? 9.883 8.150 -0.196 1.00 98.62 157 ALA A N 1
ATOM 1248 C CA . ALA A 1 157 ? 9.198 6.972 -0.722 1.00 98.62 157 ALA A CA 1
ATOM 1249 C C . ALA A 1 157 ? 10.169 5.790 -0.859 1.00 98.62 157 ALA A C 1
ATOM 1251 O O . ALA A 1 157 ? 9.854 4.689 -0.410 1.00 98.62 157 ALA A O 1
ATOM 1252 N N . GLU A 1 158 ? 11.369 6.034 -1.398 1.00 98.50 158 GLU A N 1
ATOM 1253 C CA . GLU A 1 158 ? 12.441 5.040 -1.491 1.00 98.50 158 GLU A CA 1
ATOM 1254 C C . GLU A 1 158 ? 12.809 4.489 -0.109 1.00 98.50 158 GLU A C 1
ATOM 1256 O O . GLU A 1 158 ? 12.792 3.276 0.099 1.00 98.50 158 GLU A O 1
ATOM 1261 N N . ALA A 1 159 ? 13.082 5.363 0.865 1.00 98.38 159 ALA A N 1
ATOM 1262 C CA . ALA A 1 159 ? 13.458 4.944 2.214 1.00 98.38 159 ALA A CA 1
ATOM 1263 C C . ALA A 1 159 ? 12.362 4.102 2.899 1.00 98.38 159 ALA A C 1
ATOM 1265 O O . ALA A 1 159 ? 12.666 3.117 3.584 1.00 98.38 159 ALA A O 1
ATOM 1266 N N . LEU A 1 160 ? 11.090 4.463 2.700 1.00 98.12 160 LEU A N 1
ATOM 1267 C CA . LEU A 1 160 ? 9.934 3.724 3.211 1.00 98.12 160 LEU A CA 1
ATOM 1268 C C . LEU A 1 160 ? 9.797 2.348 2.545 1.00 98.12 160 LEU A C 1
ATOM 1270 O O . LEU A 1 160 ? 9.666 1.344 3.248 1.00 98.12 160 LEU A O 1
ATOM 1274 N N . ALA A 1 161 ? 9.888 2.272 1.217 1.00 98.25 161 ALA A N 1
ATOM 1275 C CA . ALA A 1 161 ? 9.801 1.009 0.485 1.00 98.25 161 ALA A CA 1
ATOM 1276 C C . ALA A 1 161 ? 10.987 0.080 0.807 1.00 98.25 161 ALA A C 1
ATOM 1278 O O . ALA A 1 161 ? 10.796 -1.109 1.064 1.00 98.25 161 ALA A O 1
ATOM 1279 N N . GLN A 1 162 ? 12.204 0.619 0.935 1.00 97.94 162 GLN A N 1
ATOM 1280 C CA . GLN A 1 162 ? 13.366 -0.132 1.424 1.00 97.94 162 GLN A CA 1
ATOM 1281 C C . GLN A 1 162 ? 13.161 -0.645 2.854 1.00 97.94 162 GLN A C 1
ATOM 1283 O O . GLN A 1 162 ? 13.623 -1.736 3.193 1.00 97.94 162 GLN A O 1
ATOM 1288 N N . LYS A 1 163 ? 12.475 0.117 3.718 1.00 97.12 163 LYS A N 1
ATOM 1289 C CA . LYS A 1 163 ? 12.100 -0.375 5.047 1.00 97.12 163 LYS A CA 1
ATOM 1290 C C . LYS A 1 163 ? 11.123 -1.546 4.943 1.00 97.12 163 LYS A C 1
ATOM 1292 O O . LYS A 1 163 ? 11.348 -2.551 5.609 1.00 97.12 163 LYS A O 1
ATOM 1297 N N . ALA A 1 164 ? 10.114 -1.463 4.079 1.00 97.69 164 ALA A N 1
ATOM 1298 C CA . ALA A 1 164 ? 9.174 -2.560 3.851 1.00 97.69 164 ALA A CA 1
ATOM 1299 C C . ALA A 1 164 ? 9.877 -3.850 3.378 1.00 97.69 164 ALA A C 1
ATOM 1301 O O . ALA A 1 164 ? 9.626 -4.913 3.944 1.00 97.69 164 ALA A O 1
ATOM 1302 N N . VAL A 1 165 ? 10.838 -3.743 2.447 1.00 96.94 165 VAL A N 1
ATOM 1303 C CA . VAL A 1 165 ? 11.695 -4.863 1.997 1.00 96.94 165 VAL A CA 1
ATOM 1304 C C . VAL A 1 165 ? 12.406 -5.552 3.167 1.00 96.94 165 VAL A C 1
ATOM 1306 O O . VAL A 1 165 ? 12.457 -6.779 3.218 1.00 96.94 165 VAL A O 1
ATOM 1309 N N . ARG A 1 166 ? 12.95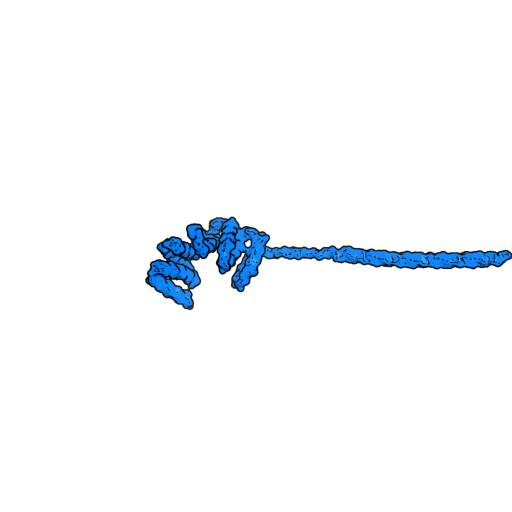4 -4.779 4.116 1.00 96.31 166 ARG A N 1
ATOM 1310 C CA . ARG A 1 166 ? 13.679 -5.331 5.275 1.00 96.31 166 ARG A CA 1
ATOM 1311 C C . ARG A 1 166 ? 12.763 -6.020 6.283 1.00 96.31 166 ARG A C 1
ATOM 1313 O O . ARG A 1 166 ? 13.195 -6.972 6.924 1.00 96.31 166 ARG A O 1
ATOM 1320 N N . LEU A 1 167 ? 11.540 -5.521 6.450 1.00 96.25 167 LEU A N 1
ATOM 1321 C CA . LEU A 1 167 ? 10.603 -6.031 7.451 1.00 96.25 167 LEU A CA 1
ATOM 1322 C C . LEU A 1 167 ? 9.928 -7.327 7.019 1.00 96.25 167 LEU A C 1
ATOM 1324 O O . LEU A 1 167 ? 9.651 -8.170 7.867 1.00 96.25 167 LEU A O 1
ATOM 1328 N N . ASP A 1 168 ? 9.653 -7.491 5.726 1.00 96.06 168 ASP A N 1
ATOM 1329 C CA . ASP A 1 168 ? 8.886 -8.632 5.240 1.00 96.06 168 ASP A CA 1
ATOM 1330 C C . ASP A 1 168 ? 9.490 -9.272 3.990 1.00 96.06 168 ASP A C 1
ATOM 1332 O O . ASP A 1 168 ? 9.092 -9.034 2.847 1.00 96.06 168 ASP A O 1
ATOM 1336 N N . ILE A 1 169 ? 10.436 -10.170 4.257 1.00 93.00 169 ILE A N 1
ATOM 1337 C CA . ILE A 1 169 ? 11.144 -10.958 3.248 1.00 93.00 169 ILE A CA 1
ATOM 1338 C C . ILE A 1 169 ? 10.187 -11.934 2.540 1.00 93.00 169 ILE A C 1
ATOM 1340 O O . ILE A 1 169 ? 10.374 -12.243 1.365 1.00 93.00 169 ILE A O 1
ATOM 1344 N N . ALA A 1 170 ? 9.131 -12.401 3.217 1.00 92.38 170 ALA A N 1
ATOM 1345 C CA . ALA A 1 170 ? 8.204 -13.384 2.654 1.00 92.38 170 ALA A CA 1
ATOM 1346 C C . ALA A 1 170 ? 7.360 -12.807 1.506 1.00 92.38 170 ALA A C 1
ATOM 1348 O O . ALA A 1 170 ? 6.982 -13.533 0.587 1.00 92.38 170 ALA A O 1
ATOM 1349 N N . ARG A 1 171 ? 7.078 -11.500 1.540 1.00 94.00 171 ARG A N 1
ATOM 1350 C CA . ARG A 1 171 ? 6.352 -10.773 0.485 1.00 94.00 171 ARG A CA 1
ATOM 1351 C C . ARG A 1 171 ? 7.231 -9.731 -0.206 1.00 94.00 171 ARG A C 1
ATOM 1353 O O . ARG A 1 171 ? 6.722 -8.760 -0.758 1.00 94.00 171 ARG A O 1
ATOM 1360 N N . VAL A 1 172 ? 8.549 -9.954 -0.216 1.00 96.06 172 VAL A N 1
ATOM 1361 C CA . VAL A 1 172 ? 9.543 -8.988 -0.709 1.00 96.06 172 VAL A CA 1
ATOM 1362 C C . VAL A 1 172 ? 9.281 -8.513 -2.137 1.00 96.06 172 VAL A C 1
ATOM 1364 O O . VAL A 1 172 ? 9.539 -7.354 -2.450 1.00 96.06 172 VAL A O 1
ATOM 1367 N N . TYR A 1 173 ? 8.706 -9.370 -2.988 1.00 97.31 173 TYR A N 1
ATOM 1368 C CA . TYR A 1 173 ? 8.367 -9.023 -4.367 1.00 97.31 173 TYR A CA 1
ATOM 1369 C C . TYR A 1 173 ? 7.417 -7.820 -4.467 1.00 97.31 173 TYR A C 1
ATOM 1371 O O . TYR A 1 173 ? 7.570 -7.023 -5.382 1.00 97.31 173 TYR A O 1
ATOM 1379 N N . ILE A 1 174 ? 6.493 -7.644 -3.513 1.00 97.25 174 ILE A N 1
ATOM 1380 C CA . ILE A 1 174 ? 5.557 -6.506 -3.488 1.00 97.25 174 ILE A CA 1
ATOM 1381 C C . ILE A 1 174 ? 6.327 -5.196 -3.300 1.00 97.25 174 ILE A C 1
ATOM 1383 O O . ILE A 1 174 ? 6.047 -4.193 -3.945 1.00 97.25 174 ILE A O 1
ATOM 1387 N N . TYR A 1 175 ? 7.314 -5.201 -2.408 1.00 98.25 175 TYR A N 1
ATOM 1388 C CA . TYR A 1 175 ? 8.056 -3.996 -2.043 1.00 98.25 175 TYR A CA 1
ATOM 1389 C C . TYR A 1 175 ? 9.164 -3.673 -3.052 1.00 98.25 175 TYR A C 1
ATOM 1391 O O . TYR A 1 175 ? 9.469 -2.505 -3.280 1.00 98.25 175 TYR A O 1
ATOM 1399 N N . LEU A 1 176 ? 9.735 -4.698 -3.693 1.00 98.56 176 LEU A N 1
ATOM 1400 C CA . LEU A 1 176 ? 10.647 -4.536 -4.827 1.00 98.56 176 LEU A CA 1
ATOM 1401 C C . LEU A 1 176 ? 9.929 -3.984 -6.064 1.00 98.56 176 LEU A C 1
ATOM 1403 O O . LEU A 1 176 ? 10.495 -3.149 -6.764 1.00 98.56 176 LEU A O 1
ATOM 1407 N N . ASP A 1 177 ? 8.682 -4.397 -6.299 1.00 98.56 177 ASP A N 1
ATOM 1408 C CA . ASP A 1 177 ? 7.830 -3.834 -7.349 1.00 98.56 177 ASP A CA 1
ATOM 1409 C C . ASP A 1 177 ? 7.626 -2.323 -7.142 1.00 98.56 177 ASP A C 1
ATOM 1411 O O . ASP A 1 177 ? 7.929 -1.517 -8.023 1.00 98.56 177 ASP A O 1
ATOM 1415 N N . THR A 1 178 ? 7.259 -1.919 -5.921 1.00 98.69 178 THR A N 1
ATOM 1416 C CA . THR A 1 178 ? 7.160 -0.503 -5.531 1.00 98.69 178 THR A CA 1
ATOM 1417 C C . THR A 1 178 ? 8.480 0.258 -5.718 1.00 98.69 178 THR A C 1
ATOM 1419 O O . THR A 1 178 ? 8.470 1.378 -6.228 1.00 98.69 178 THR A O 1
ATOM 1422 N N . LEU A 1 179 ? 9.629 -0.325 -5.346 1.00 98.62 179 LEU A N 1
ATOM 1423 C CA . LEU A 1 179 ? 10.940 0.296 -5.592 1.00 98.62 179 LEU A CA 1
ATOM 1424 C C . LEU A 1 179 ? 11.220 0.482 -7.084 1.00 98.62 179 LEU A C 1
ATOM 1426 O O . LEU A 1 179 ? 11.735 1.526 -7.476 1.00 98.62 179 LEU A O 1
ATOM 1430 N N . GLY A 1 180 ? 10.824 -0.480 -7.917 1.00 98.62 180 GLY A N 1
ATOM 1431 C CA . GLY A 1 180 ? 10.870 -0.368 -9.371 1.00 98.62 180 GLY A CA 1
ATOM 1432 C C . GLY A 1 180 ? 10.160 0.879 -9.895 1.00 98.62 180 GLY A C 1
ATOM 1433 O O . GLY A 1 180 ? 10.726 1.650 -10.677 1.00 98.62 180 GLY A O 1
ATOM 1434 N N . VAL A 1 181 ? 8.945 1.127 -9.404 1.00 98.62 181 VAL A N 1
ATOM 1435 C CA . VAL A 1 181 ? 8.159 2.323 -9.747 1.00 98.62 181 VAL A CA 1
ATOM 1436 C C . VAL A 1 181 ? 8.837 3.600 -9.242 1.00 98.62 181 VAL A C 1
ATOM 1438 O O . VAL A 1 181 ? 8.975 4.561 -9.999 1.00 98.62 181 VAL A O 1
ATOM 1441 N N . ILE A 1 182 ? 9.321 3.613 -7.995 1.00 98.62 182 ILE A N 1
ATOM 1442 C CA . ILE A 1 182 ? 10.027 4.770 -7.413 1.00 98.62 182 ILE A CA 1
ATOM 1443 C C . ILE A 1 182 ? 11.267 5.124 -8.239 1.00 98.62 182 ILE A C 1
ATOM 1445 O O . ILE A 1 182 ? 11.435 6.281 -8.626 1.00 98.62 182 ILE A O 1
ATOM 1449 N N . TYR A 1 183 ? 12.106 4.139 -8.563 1.00 98.69 183 TYR A N 1
ATOM 1450 C CA . TYR A 1 183 ? 13.302 4.352 -9.374 1.00 98.69 183 TYR A CA 1
ATOM 1451 C C . TYR A 1 183 ? 12.964 4.802 -10.795 1.00 98.69 183 TYR A C 1
ATOM 1453 O O . TYR A 1 183 ? 13.656 5.663 -11.337 1.00 98.69 183 TYR A O 1
ATOM 1461 N N . THR A 1 184 ? 11.859 4.319 -11.370 1.00 98.25 184 THR A N 1
ATOM 1462 C CA . THR A 1 184 ? 11.359 4.814 -12.662 1.00 98.25 184 THR A CA 1
ATOM 1463 C C . THR A 1 184 ? 11.015 6.305 -12.583 1.00 98.25 184 THR A C 1
ATOM 1465 O O . THR A 1 184 ? 11.433 7.074 -13.444 1.00 98.25 184 THR A O 1
ATOM 1468 N N . ARG A 1 185 ? 10.324 6.750 -11.522 1.00 97.38 185 ARG A N 1
ATOM 1469 C CA . ARG A 1 185 ? 9.990 8.174 -11.297 1.00 97.38 185 ARG A CA 1
ATOM 1470 C C . ARG A 1 185 ? 11.220 9.045 -11.016 1.00 97.38 185 ARG A C 1
ATOM 1472 O O . ARG A 1 185 ? 11.217 10.228 -11.346 1.00 97.38 185 ARG A O 1
ATOM 1479 N N . LEU A 1 186 ? 12.273 8.467 -10.437 1.00 97.19 186 LEU A N 1
ATOM 1480 C CA . LEU A 1 186 ? 13.568 9.123 -10.219 1.00 97.19 186 LEU A CA 1
ATOM 1481 C C . LEU A 1 186 ? 14.468 9.141 -11.471 1.00 97.19 186 LEU A C 1
ATOM 1483 O O . LEU A 1 186 ? 15.533 9.753 -11.436 1.00 97.19 186 LEU A O 1
ATOM 1487 N N . ASN A 1 187 ? 14.044 8.523 -12.581 1.00 96.88 187 ASN A N 1
ATOM 1488 C CA . ASN A 1 187 ? 14.843 8.283 -13.792 1.00 96.88 187 ASN A CA 1
ATOM 1489 C C . ASN A 1 187 ? 16.080 7.387 -13.570 1.00 96.88 187 ASN A C 1
ATOM 1491 O O . ASN A 1 187 ? 17.025 7.413 -14.356 1.00 96.88 187 ASN A O 1
ATOM 1495 N N . GLU A 1 188 ? 16.085 6.576 -12.513 1.00 98.12 188 GLU A N 1
ATOM 1496 C CA . GLU A 1 188 ? 17.140 5.606 -12.205 1.00 98.12 188 GLU A CA 1
ATOM 1497 C C . GLU A 1 188 ? 16.813 4.247 -12.844 1.00 98.12 188 GLU A C 1
ATOM 1499 O O . GLU A 1 188 ? 16.560 3.246 -12.171 1.00 98.12 188 GLU A O 1
ATOM 1504 N N . TYR A 1 189 ? 16.766 4.223 -14.176 1.00 98.25 189 TYR A N 1
ATOM 1505 C CA . TYR A 1 189 ? 16.175 3.128 -14.948 1.00 98.25 189 TYR A CA 1
ATOM 1506 C C . TYR A 1 189 ? 16.862 1.770 -14.774 1.00 98.25 189 TYR A C 1
ATOM 1508 O O . TYR A 1 189 ? 16.205 0.735 -14.876 1.00 98.25 189 TYR A O 1
ATOM 1516 N N . GLU A 1 190 ? 18.167 1.741 -14.514 1.00 98.12 190 GLU A N 1
ATOM 1517 C CA . GLU A 1 190 ? 18.903 0.505 -14.243 1.00 98.12 190 GLU A CA 1
ATOM 1518 C C . GLU A 1 190 ? 18.484 -0.106 -12.902 1.00 98.12 190 GLU A C 1
ATOM 1520 O O . GLU A 1 190 ? 18.253 -1.311 -12.825 1.00 98.12 190 GLU A O 1
ATOM 1525 N N . LYS A 1 191 ? 18.322 0.721 -11.859 1.00 98.38 191 LYS A N 1
ATOM 1526 C CA . LYS A 1 191 ? 17.833 0.252 -10.553 1.00 98.38 191 LYS A CA 1
ATOM 1527 C C . LYS A 1 191 ? 16.367 -0.154 -10.614 1.00 98.38 191 LYS A C 1
ATOM 1529 O O . LYS A 1 191 ? 15.974 -1.115 -9.951 1.00 98.38 191 LYS A O 1
ATOM 1534 N N . ALA A 1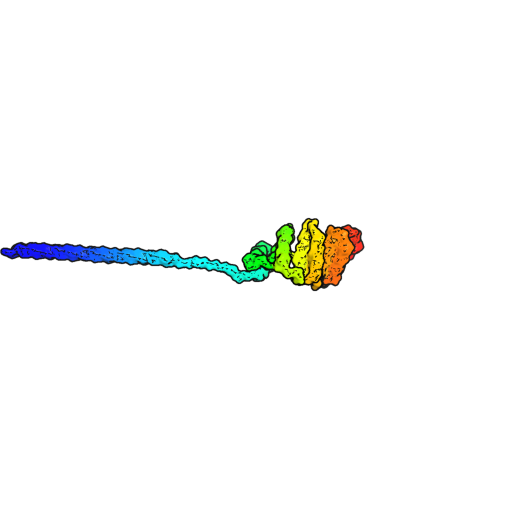 192 ? 15.570 0.564 -11.406 1.00 98.62 192 ALA A N 1
ATOM 1535 C CA . ALA A 1 192 ? 14.176 0.220 -11.648 1.00 98.62 192 ALA A CA 1
ATOM 1536 C C . ALA A 1 192 ? 14.058 -1.178 -12.262 1.00 98.62 192 ALA A C 1
ATOM 1538 O O . ALA A 1 192 ? 13.332 -2.025 -11.746 1.00 98.62 192 ALA A O 1
ATOM 1539 N N . GLU A 1 193 ? 14.831 -1.437 -13.318 1.00 98.38 193 GLU A N 1
ATOM 1540 C CA . GLU A 1 193 ? 14.851 -2.729 -13.999 1.00 98.38 193 GLU A CA 1
ATOM 1541 C C . GLU A 1 193 ? 15.319 -3.857 -13.072 1.00 98.38 193 GLU A C 1
ATOM 1543 O O . GLU A 1 193 ? 14.643 -4.880 -12.973 1.00 98.38 193 GLU A O 1
ATOM 1548 N N . ASP A 1 194 ? 16.423 -3.662 -12.346 1.00 98.56 194 ASP A N 1
ATOM 1549 C CA . ASP A 1 194 ? 16.933 -4.649 -11.387 1.00 98.56 194 ASP A CA 1
ATOM 1550 C C . ASP A 1 194 ? 15.903 -4.983 -10.294 1.00 98.56 194 ASP A C 1
ATOM 1552 O O . ASP A 1 194 ? 15.650 -6.157 -10.000 1.00 98.56 194 ASP A O 1
ATOM 1556 N N . SER A 1 195 ? 15.235 -3.960 -9.751 1.00 98.56 195 SER A N 1
ATOM 1557 C CA . SER A 1 195 ? 14.207 -4.128 -8.719 1.00 98.56 195 SER A CA 1
ATOM 1558 C C . SER A 1 195 ? 13.002 -4.906 -9.247 1.00 98.56 195 SER A C 1
ATOM 1560 O O . SER A 1 195 ? 12.568 -5.862 -8.605 1.00 98.56 195 SER A O 1
ATOM 1562 N N . LEU A 1 196 ? 12.494 -4.560 -10.435 1.00 98.62 196 LEU A N 1
ATOM 1563 C CA . LEU A 1 196 ? 11.336 -5.222 -11.044 1.00 98.62 196 LEU A CA 1
ATOM 1564 C C . LEU A 1 196 ? 11.635 -6.663 -11.468 1.00 98.62 196 LEU A C 1
ATOM 1566 O O . LEU A 1 196 ? 10.818 -7.557 -11.249 1.00 98.62 196 LEU A O 1
ATOM 1570 N N . LEU A 1 197 ? 12.815 -6.929 -12.031 1.00 98.38 197 LEU A N 1
ATOM 1571 C CA . LEU A 1 197 ? 13.222 -8.292 -12.380 1.00 98.38 197 LEU A CA 1
ATOM 1572 C C . LEU A 1 197 ? 13.439 -9.150 -11.128 1.00 98.38 197 LEU A C 1
ATOM 1574 O O . LEU A 1 197 ? 13.051 -10.322 -11.097 1.00 98.38 197 LEU A O 1
ATOM 1578 N N . THR A 1 198 ? 13.993 -8.567 -10.063 1.00 98.06 198 THR A N 1
ATOM 1579 C CA . THR A 1 198 ? 14.118 -9.249 -8.771 1.00 98.06 198 THR A CA 1
ATOM 1580 C C . THR A 1 198 ? 12.749 -9.483 -8.134 1.00 98.06 198 THR A C 1
ATOM 1582 O O . THR A 1 198 ? 12.514 -10.567 -7.594 1.00 98.06 198 THR A O 1
ATOM 1585 N N . ALA A 1 199 ? 11.815 -8.533 -8.241 1.00 97.88 199 ALA A N 1
ATOM 1586 C CA . ALA A 1 199 ? 10.429 -8.723 -7.828 1.00 97.88 199 ALA A CA 1
ATOM 1587 C C . ALA A 1 199 ? 9.805 -9.910 -8.570 1.00 97.88 199 ALA A C 1
ATOM 1589 O O . ALA A 1 199 ? 9.303 -10.833 -7.933 1.00 97.88 199 ALA A O 1
ATOM 1590 N N . LEU A 1 200 ? 9.925 -9.948 -9.900 1.00 96.94 200 LEU A N 1
ATOM 1591 C CA . LEU A 1 200 ? 9.373 -11.014 -10.736 1.00 96.94 200 LEU A CA 1
ATOM 1592 C C . LEU A 1 200 ? 9.936 -12.394 -10.366 1.00 96.94 200 LEU A C 1
ATOM 1594 O O . LEU A 1 200 ? 9.192 -13.369 -10.305 1.00 96.94 200 LEU A O 1
ATOM 1598 N N . LYS A 1 201 ? 11.235 -12.471 -10.055 1.00 96.31 201 LYS A N 1
ATOM 1599 C CA . LYS A 1 201 ? 11.901 -13.705 -9.609 1.00 96.31 201 LYS A CA 1
ATOM 1600 C C . LYS A 1 201 ? 11.394 -14.214 -8.254 1.00 96.31 201 LYS A C 1
ATOM 1602 O O . LYS A 1 201 ? 11.397 -15.421 -8.027 1.00 96.31 201 LYS A O 1
ATOM 1607 N N . ASN A 1 202 ? 11.007 -13.311 -7.352 1.00 95.81 202 ASN A N 1
ATOM 1608 C CA . ASN A 1 202 ? 10.512 -13.649 -6.012 1.00 95.81 202 ASN A CA 1
ATOM 1609 C C . ASN A 1 202 ? 8.979 -13.731 -5.936 1.00 95.81 202 ASN A C 1
ATOM 1611 O O . ASN A 1 202 ? 8.436 -14.073 -4.885 1.00 95.81 202 ASN A O 1
ATOM 1615 N N . ALA A 1 203 ? 8.276 -13.393 -7.016 1.00 94.25 203 ALA A N 1
ATOM 1616 C CA . ALA A 1 203 ? 6.827 -13.422 -7.052 1.00 94.25 203 ALA A CA 1
ATOM 1617 C C . ALA A 1 203 ? 6.308 -14.871 -7.015 1.00 94.25 203 ALA A C 1
ATOM 1619 O O . ALA A 1 203 ? 6.899 -15.764 -7.633 1.00 94.25 203 ALA A O 1
ATOM 1620 N N . PRO A 1 204 ? 5.182 -15.131 -6.327 1.00 92.69 204 PRO A N 1
ATOM 1621 C CA . PRO A 1 204 ? 4.500 -16.409 -6.454 1.00 92.69 204 PRO A CA 1
ATOM 1622 C C . PRO A 1 204 ? 4.056 -16.611 -7.908 1.00 92.69 204 PRO A C 1
ATO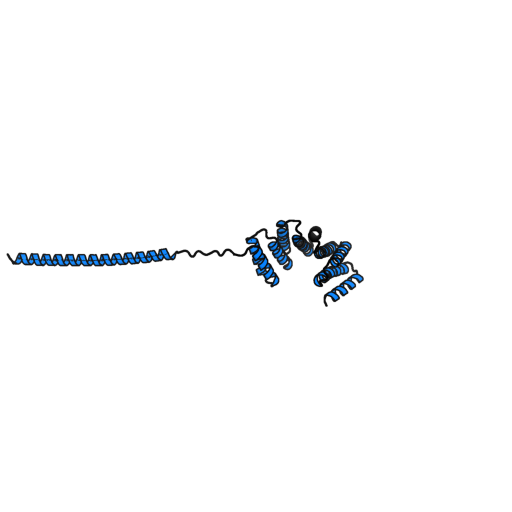M 1624 O O . PRO A 1 204 ? 3.807 -15.648 -8.634 1.00 92.69 204 PRO A O 1
ATOM 1627 N N . TYR A 1 205 ? 3.865 -17.867 -8.320 1.00 85.00 205 TYR A N 1
ATOM 1628 C CA . TYR A 1 205 ? 3.339 -18.215 -9.650 1.00 85.00 205 TYR A CA 1
ATOM 1629 C C . TYR A 1 205 ? 1.828 -17.909 -9.794 1.00 85.00 205 TYR A C 1
ATOM 1631 O O . TYR A 1 205 ? 1.070 -18.634 -10.435 1.00 85.00 205 TYR A O 1
ATOM 1639 N N . GLU A 1 206 ? 1.362 -16.843 -9.148 1.00 88.44 206 GLU A N 1
ATOM 1640 C CA . GLU A 1 206 ? 0.010 -16.325 -9.253 1.00 88.44 206 GLU A CA 1
ATOM 1641 C C . GLU A 1 206 ? -0.046 -15.301 -10.391 1.00 88.44 206 GLU A C 1
ATOM 1643 O O . GLU A 1 206 ? 0.724 -14.337 -10.422 1.00 88.44 206 GLU A O 1
ATOM 1648 N N . LYS A 1 207 ? -1.001 -15.473 -11.314 1.00 88.94 207 LYS A N 1
ATOM 1649 C CA . LYS A 1 207 ? -1.146 -14.596 -12.485 1.00 88.94 207 LYS A CA 1
ATOM 1650 C C . LYS A 1 207 ? -1.259 -13.115 -12.112 1.00 88.94 207 LYS A C 1
ATOM 1652 O O . LYS A 1 207 ? -0.724 -12.282 -12.835 1.00 88.94 207 LYS A O 1
ATOM 1657 N N . THR A 1 208 ? -1.922 -12.783 -11.003 1.00 91.00 208 THR A N 1
ATOM 1658 C CA . THR A 1 208 ? -2.138 -11.395 -10.565 1.00 91.00 208 THR A CA 1
ATOM 1659 C C . THR A 1 208 ? -0.825 -10.685 -10.247 1.00 91.00 208 THR A C 1
ATOM 1661 O O . THR A 1 208 ? -0.571 -9.614 -10.794 1.00 91.00 208 THR A O 1
ATOM 1664 N N . ALA A 1 209 ? 0.027 -11.299 -9.418 1.00 92.31 209 ALA A N 1
ATOM 1665 C CA . ALA A 1 209 ? 1.317 -10.734 -9.027 1.00 92.31 209 ALA A CA 1
ATOM 1666 C C . ALA A 1 209 ? 2.245 -10.578 -10.239 1.00 92.31 209 ALA A C 1
ATOM 1668 O O . ALA A 1 209 ? 2.796 -9.503 -10.468 1.00 92.31 209 ALA A O 1
ATOM 1669 N N . LEU A 1 210 ? 2.340 -11.624 -11.069 1.00 95.12 210 LEU A N 1
ATOM 1670 C CA . LEU A 1 210 ? 3.135 -11.587 -12.298 1.00 95.12 210 LEU A CA 1
ATOM 1671 C C . LEU A 1 210 ? 2.647 -10.490 -13.249 1.00 95.12 210 LEU A C 1
ATOM 1673 O O . LEU A 1 210 ? 3.456 -9.770 -13.831 1.00 95.12 210 LEU A O 1
ATOM 1677 N N . ARG A 1 211 ? 1.327 -10.333 -13.396 1.00 95.25 211 ARG A N 1
ATOM 1678 C CA . ARG A 1 211 ? 0.734 -9.310 -14.261 1.00 95.25 211 ARG A CA 1
ATOM 1679 C C . ARG A 1 211 ? 1.025 -7.904 -13.746 1.00 95.25 211 ARG A C 1
ATOM 1681 O O . ARG A 1 211 ? 1.347 -7.049 -14.560 1.00 95.25 211 ARG A O 1
ATOM 1688 N N . HIS A 1 212 ? 0.930 -7.675 -12.438 1.00 93.69 212 HIS A N 1
ATOM 1689 C CA . HIS A 1 212 ? 1.201 -6.367 -11.839 1.00 93.69 212 HIS A CA 1
ATOM 1690 C C . HIS A 1 212 ? 2.643 -5.913 -12.101 1.00 93.69 212 HIS A C 1
ATOM 1692 O O . HIS A 1 212 ? 2.852 -4.852 -12.678 1.00 93.69 212 HIS A O 1
ATOM 1698 N N . ILE A 1 213 ? 3.623 -6.777 -11.825 1.00 97.62 213 ILE A N 1
ATOM 1699 C CA . ILE A 1 213 ? 5.046 -6.465 -12.036 1.00 97.62 213 ILE A CA 1
ATOM 1700 C C . ILE A 1 213 ? 5.354 -6.234 -13.524 1.00 97.62 213 ILE A C 1
ATOM 1702 O O . ILE A 1 213 ? 6.096 -5.323 -13.889 1.00 97.62 213 ILE A O 1
ATOM 1706 N N . ASN A 1 214 ? 4.752 -7.031 -14.417 1.00 97.75 214 ASN A N 1
ATOM 1707 C CA . ASN A 1 214 ? 4.941 -6.857 -15.859 1.00 97.75 214 ASN A CA 1
ATOM 1708 C C . ASN A 1 214 ? 4.335 -5.546 -16.392 1.00 97.75 214 ASN A C 1
ATOM 1710 O O . ASN A 1 214 ? 4.820 -5.036 -17.396 1.00 97.75 214 ASN A O 1
ATOM 1714 N N . ILE A 1 215 ? 3.318 -4.971 -15.742 1.00 97.81 215 ILE A N 1
ATOM 1715 C CA . ILE A 1 215 ? 2.804 -3.641 -16.111 1.00 97.81 215 ILE A CA 1
ATOM 1716 C C . ILE A 1 215 ? 3.856 -2.561 -15.821 1.00 97.81 215 ILE A C 1
ATOM 1718 O O . ILE A 1 215 ? 4.091 -1.705 -16.671 1.00 97.81 215 ILE A O 1
ATOM 1722 N N . HIS A 1 216 ? 4.548 -2.629 -14.684 1.00 98.31 216 HIS A N 1
ATOM 1723 C CA . HIS A 1 216 ? 5.620 -1.678 -14.378 1.00 98.31 216 HIS A CA 1
ATOM 1724 C C . HIS A 1 216 ? 6.857 -1.882 -15.267 1.00 98.31 216 HIS A C 1
ATOM 1726 O O . HIS A 1 216 ? 7.472 -0.907 -15.693 1.00 98.31 216 HIS A O 1
ATOM 1732 N N . LEU A 1 217 ? 7.196 -3.130 -15.623 1.00 98.50 217 LEU A N 1
ATOM 1733 C CA . LEU A 1 217 ? 8.238 -3.403 -16.627 1.00 98.50 217 LEU A CA 1
ATOM 1734 C C . LEU A 1 217 ? 7.864 -2.846 -18.004 1.00 98.50 217 LEU A C 1
ATOM 1736 O O . LEU A 1 217 ? 8.725 -2.306 -18.696 1.00 98.50 217 LEU A O 1
ATOM 1740 N N . PHE A 1 218 ? 6.592 -2.952 -18.397 1.00 98.38 218 PHE A N 1
ATOM 1741 C CA . PHE A 1 218 ? 6.093 -2.364 -19.638 1.00 98.38 218 PHE A CA 1
ATOM 1742 C C . PHE A 1 218 ? 6.306 -0.846 -19.642 1.00 98.38 218 PHE A C 1
ATOM 1744 O O . PHE A 1 218 ? 6.925 -0.333 -20.571 1.00 98.38 218 PHE A O 1
ATOM 1751 N N . GLU A 1 219 ? 5.863 -0.148 -18.590 1.00 97.88 219 GLU A N 1
ATOM 1752 C CA . GLU A 1 219 ? 6.034 1.306 -18.453 1.00 97.88 219 GLU A CA 1
ATOM 1753 C C . GLU A 1 219 ? 7.518 1.701 -18.500 1.00 97.88 219 GLU A C 1
ATOM 1755 O O . GLU A 1 219 ? 7.906 2.614 -19.231 1.00 97.88 219 GLU A O 1
ATOM 1760 N N . LEU A 1 220 ? 8.376 0.973 -17.780 1.00 98.31 220 LEU A N 1
ATOM 1761 C CA . LEU A 1 220 ? 9.814 1.218 -17.783 1.00 98.31 220 LEU A CA 1
ATOM 1762 C C . LEU A 1 220 ? 10.423 1.062 -19.184 1.00 98.31 220 LEU A C 1
ATOM 1764 O O . LEU A 1 220 ? 11.187 1.924 -19.623 1.00 98.31 220 LEU A O 1
ATOM 1768 N N . TYR A 1 221 ? 10.114 -0.023 -19.898 1.00 98.44 221 TYR A N 1
ATOM 1769 C CA . TYR A 1 221 ? 10.671 -0.258 -21.233 1.00 98.44 221 TYR A CA 1
ATOM 1770 C C . TYR A 1 221 ? 10.099 0.677 -22.293 1.00 98.44 221 TYR A C 1
ATOM 1772 O O . TYR A 1 221 ? 10.818 1.029 -23.232 1.00 98.44 221 TYR A O 1
ATOM 1780 N N . GLU A 1 222 ? 8.860 1.136 -22.123 1.00 97.88 222 GLU A N 1
ATOM 1781 C CA . GLU A 1 222 ? 8.284 2.203 -22.936 1.00 97.88 222 GLU A CA 1
ATOM 1782 C C . GLU A 1 222 ? 9.073 3.510 -22.757 1.00 97.88 222 GLU A C 1
ATOM 1784 O O . GLU A 1 222 ? 9.521 4.087 -23.750 1.00 97.88 222 GLU A O 1
ATOM 1789 N N . ILE A 1 223 ? 9.348 3.918 -21.511 1.00 97.00 223 ILE A N 1
ATOM 1790 C CA . ILE A 1 223 ? 10.143 5.118 -21.193 1.00 97.00 223 ILE A CA 1
ATOM 1791 C C . ILE A 1 223 ? 11.583 4.999 -21.717 1.00 97.00 223 ILE A C 1
ATOM 1793 O O . ILE A 1 223 ? 12.115 5.951 -22.291 1.00 97.00 223 ILE A O 1
ATOM 1797 N N . LYS A 1 224 ? 12.220 3.829 -21.565 1.00 96.81 224 LYS A N 1
ATOM 1798 C CA . LYS A 1 224 ? 13.580 3.563 -22.077 1.00 96.81 224 LYS A CA 1
ATOM 1799 C C . LYS A 1 224 ? 13.641 3.473 -23.606 1.00 96.81 224 LYS A C 1
ATOM 1801 O O . LYS A 1 224 ? 14.728 3.568 -24.174 1.00 96.81 224 LYS A O 1
ATOM 1806 N N . GLY A 1 225 ? 12.510 3.242 -24.276 1.00 96.19 225 GLY A N 1
ATOM 1807 C CA . GLY A 1 225 ? 12.456 2.965 -25.712 1.00 96.19 225 GLY A CA 1
ATOM 1808 C C . GLY A 1 225 ? 13.026 1.594 -26.112 1.00 96.19 225 GLY A C 1
ATOM 1809 O O . GLY A 1 225 ? 13.368 1.397 -27.282 1.00 96.19 225 GLY A O 1
ATOM 1810 N N . ASP A 1 226 ? 13.129 0.642 -25.177 1.00 96.88 226 ASP A N 1
ATOM 1811 C CA . ASP A 1 226 ? 13.639 -0.713 -25.435 1.00 96.88 226 ASP A CA 1
ATOM 1812 C C . ASP A 1 226 ? 12.546 -1.578 -26.077 1.00 96.88 226 ASP A C 1
ATOM 1814 O O . ASP A 1 226 ? 11.806 -2.310 -25.419 1.00 96.88 226 ASP A O 1
ATOM 1818 N N . ARG A 1 227 ? 12.427 -1.471 -27.405 1.00 95.69 227 ARG A N 1
ATOM 1819 C CA . ARG A 1 227 ? 11.379 -2.157 -28.178 1.00 95.69 227 ARG A CA 1
ATOM 1820 C C . ARG A 1 227 ? 11.436 -3.677 -28.069 1.00 95.69 227 ARG A C 1
ATOM 1822 O O . ARG A 1 227 ? 10.394 -4.315 -28.188 1.00 95.69 227 ARG A O 1
ATOM 1829 N N . TYR A 1 228 ? 12.628 -4.243 -27.890 1.00 97.31 228 TYR A N 1
ATOM 1830 C CA . TYR A 1 228 ? 12.803 -5.688 -27.811 1.00 97.31 228 TYR A CA 1
ATOM 1831 C C . TYR A 1 228 ? 12.200 -6.214 -26.507 1.00 97.31 228 TYR A C 1
ATOM 1833 O O . TYR A 1 228 ? 11.283 -7.035 -26.540 1.00 97.31 228 TYR A O 1
ATOM 1841 N N . LYS A 1 229 ? 12.619 -5.660 -25.364 1.00 97.44 229 LYS A N 1
ATOM 1842 C CA . LYS A 1 229 ? 12.083 -6.071 -24.058 1.00 97.44 229 LYS A CA 1
ATOM 1843 C C . LYS A 1 229 ? 10.613 -5.701 -23.888 1.00 97.44 229 LYS A C 1
ATOM 1845 O O . LYS A 1 229 ? 9.844 -6.465 -23.310 1.00 97.44 229 LYS A O 1
ATOM 1850 N N . LEU A 1 230 ? 10.188 -4.568 -24.449 1.00 97.19 230 LEU A N 1
ATOM 1851 C CA . LEU A 1 230 ? 8.778 -4.184 -24.468 1.00 97.19 230 LEU A CA 1
ATOM 1852 C C . LEU A 1 230 ? 7.911 -5.252 -25.156 1.00 97.19 230 LEU A C 1
ATOM 1854 O O . LEU A 1 230 ? 6.845 -5.599 -24.646 1.00 97.19 230 LEU A O 1
ATOM 1858 N N . GLN A 1 231 ? 8.369 -5.806 -26.285 1.00 97.38 231 GLN A N 1
ATOM 1859 C CA . GLN A 1 231 ? 7.653 -6.877 -26.977 1.00 97.38 231 GLN A CA 1
ATOM 1860 C C . GLN A 1 231 ? 7.562 -8.153 -26.124 1.00 97.38 231 GLN A C 1
ATOM 1862 O O . GLN A 1 231 ? 6.475 -8.729 -26.025 1.00 97.38 231 GLN A O 1
ATOM 1867 N N . GLU A 1 232 ? 8.653 -8.562 -25.469 1.00 97.06 232 GLU A N 1
ATOM 1868 C CA . GLU A 1 232 ? 8.662 -9.728 -24.569 1.00 97.06 232 GLU A CA 1
ATOM 1869 C C . GLU A 1 232 ? 7.642 -9.577 -23.423 1.00 97.06 232 GLU A C 1
ATOM 1871 O O . GLU A 1 232 ? 6.878 -10.502 -23.115 1.00 97.06 232 GLU A O 1
ATOM 1876 N N . VAL A 1 233 ? 7.566 -8.386 -22.820 1.00 97.00 233 VAL A N 1
ATOM 1877 C CA . VAL A 1 233 ? 6.603 -8.088 -21.751 1.00 97.00 233 VAL A CA 1
ATOM 1878 C C . VAL A 1 233 ? 5.162 -8.105 -22.271 1.00 97.00 233 VAL A C 1
ATOM 1880 O O . VAL A 1 233 ? 4.279 -8.668 -21.620 1.00 97.00 233 VAL A O 1
ATOM 1883 N N . VAL A 1 234 ? 4.894 -7.560 -23.462 1.00 96.94 234 VAL A N 1
ATOM 1884 C CA . VAL A 1 234 ? 3.553 -7.598 -24.083 1.00 96.94 234 VAL A CA 1
ATOM 1885 C C . VAL A 1 234 ? 3.084 -9.031 -24.328 1.00 96.94 234 VAL A C 1
ATOM 1887 O O . VAL A 1 234 ? 1.920 -9.361 -24.077 1.00 96.94 234 VAL A O 1
ATOM 1890 N N . GLU A 1 235 ? 3.969 -9.896 -24.818 1.00 96.38 235 GLU A N 1
ATOM 1891 C CA . GLU A 1 235 ? 3.663 -11.311 -25.034 1.00 96.38 235 GLU A CA 1
ATOM 1892 C C . GLU A 1 235 ? 3.368 -12.024 -23.709 1.00 96.38 235 GLU A C 1
ATOM 1894 O O . GLU A 1 235 ? 2.373 -12.751 -23.609 1.00 96.38 235 GLU A O 1
ATOM 1899 N N . THR A 1 236 ? 4.154 -11.729 -22.671 1.00 95.12 236 THR A N 1
ATOM 1900 C CA . THR A 1 236 ? 3.943 -12.234 -21.308 1.00 95.12 236 THR A CA 1
ATOM 1901 C C . THR A 1 236 ? 2.585 -11.802 -20.751 1.00 95.12 236 THR A C 1
ATOM 1903 O O . THR A 1 236 ? 1.788 -12.645 -20.332 1.00 95.12 236 THR A O 1
ATOM 1906 N N . LEU A 1 237 ? 2.257 -10.508 -20.813 1.00 94.81 237 LEU A N 1
ATOM 1907 C CA . LEU A 1 237 ? 0.971 -9.966 -20.359 1.00 94.81 237 LEU A CA 1
ATOM 1908 C C . LEU A 1 237 ? -0.216 -10.590 -21.107 1.00 94.81 237 LEU A C 1
ATOM 1910 O O . LEU A 1 237 ? -1.233 -10.918 -20.491 1.00 94.81 237 LEU A O 1
ATOM 1914 N N . ARG A 1 238 ? -0.087 -10.814 -22.422 1.00 94.31 238 ARG A N 1
ATOM 1915 C CA . ARG A 1 238 ? -1.106 -11.507 -23.227 1.00 94.31 238 ARG A CA 1
ATOM 1916 C C . ARG A 1 238 ? -1.286 -12.962 -22.790 1.00 94.31 238 ARG A C 1
ATOM 1918 O O . ARG A 1 238 ? -2.409 -13.458 -22.810 1.00 94.31 238 ARG A O 1
ATOM 1925 N N . GLY A 1 239 ? -0.204 -13.644 -22.416 1.00 92.50 239 GLY A N 1
ATOM 1926 C CA . GLY A 1 239 ? -0.245 -15.002 -21.871 1.00 92.50 239 GLY A CA 1
ATOM 1927 C C . GLY A 1 239 ? -0.939 -15.074 -20.509 1.00 92.50 239 GLY A C 1
ATOM 1928 O O . GLY A 1 239 ? -1.724 -15.987 -20.275 1.00 92.50 239 GLY A O 1
ATOM 1929 N N . LEU A 1 240 ? -0.709 -14.084 -19.643 1.00 90.62 240 LEU A N 1
ATOM 1930 C CA . LEU A 1 240 ? -1.315 -14.004 -18.308 1.00 90.62 240 LEU A CA 1
ATOM 1931 C C . LEU A 1 240 ? -2.809 -13.638 -18.330 1.00 90.62 240 LEU A C 1
ATOM 1933 O O . LEU A 1 240 ? -3.518 -13.955 -17.378 1.00 90.62 240 LEU A O 1
ATOM 1937 N N . GLY A 1 241 ? -3.283 -12.970 -19.386 1.00 76.25 241 GLY A N 1
ATOM 1938 C CA . GLY A 1 241 ? -4.693 -12.595 -19.559 1.00 76.25 241 GLY A CA 1
ATOM 1939 C C . GLY A 1 241 ? -5.605 -13.693 -20.125 1.00 76.25 241 GLY A C 1
ATOM 1940 O O . GLY A 1 241 ? -6.817 -13.494 -20.159 1.00 76.25 241 GLY A O 1
ATOM 1941 N N . LYS A 1 242 ? -5.041 -14.816 -20.586 1.00 60.03 242 LYS A N 1
ATOM 1942 C CA . LYS A 1 242 ? -5.778 -16.025 -20.995 1.00 60.03 242 LYS A CA 1
ATOM 1943 C C . LYS A 1 242 ? -5.972 -16.958 -19.808 1.00 60.03 242 LYS A C 1
ATOM 1945 O O . LYS A 1 242 ? -7.001 -17.656 -19.766 1.00 60.03 242 LYS A O 1
#

Mean predicted aligned error: 12.41 Å

Sequence (242 aa):
MARKSQKSEVRSQKNQGQEARSQELNRQHAVGSRQLLLTAYCLLLTLFTGCAGHQIIIVKDPLKAEEHVKLAQIYEAQGETELAIQEYKKALGQDETSTAAYFGLGNISFKKAEFTDAEMYYKKAIENTSPDDQKNAMFYNNLSWVYIETNKRLAEAEALAQKAVRLDIARVYIYLDTLGVIYTRLNEYEKAEDSLLTALKNAPYEKTALRHINIHLFELYEIKGDRYKLQEVVETLRGLGK